Protein AF-A0A521B0D8-F1 (afdb_monomer_lite)

Organism: NCBI:txid910412

Structure (mmCIF, N/CA/C/O backbone):
data_AF-A0A521B0D8-F1
#
_entry.id   AF-A0A521B0D8-F1
#
loop_
_atom_site.group_PDB
_atom_site.id
_atom_site.type_symbol
_atom_site.label_atom_id
_atom_site.label_alt_id
_atom_site.label_comp_id
_atom_site.label_asym_id
_atom_site.label_entity_id
_atom_site.label_seq_id
_atom_site.pdbx_PDB_ins_code
_atom_site.Cartn_x
_atom_site.Cartn_y
_atom_site.Cartn_z
_atom_site.occupancy
_atom_site.B_iso_or_equiv
_atom_site.auth_seq_id
_atom_site.auth_comp_id
_atom_site.auth_asym_id
_atom_site.auth_atom_id
_atom_site.pdbx_PDB_model_num
ATOM 1 N N . MET A 1 1 ? -41.337 34.207 84.078 1.00 56.28 1 MET A N 1
ATOM 2 C CA . MET A 1 1 ? -42.080 32.927 84.086 1.00 56.28 1 MET A CA 1
ATOM 3 C C . MET A 1 1 ? -42.308 32.530 82.640 1.00 56.28 1 MET A C 1
ATOM 5 O O . MET A 1 1 ? -43.061 33.209 81.954 1.00 56.28 1 MET A O 1
ATOM 9 N N . ILE A 1 2 ? -41.590 31.525 82.136 1.00 57.69 2 ILE A N 1
ATOM 10 C CA . ILE A 1 2 ? -41.860 30.978 80.800 1.00 57.69 2 ILE A CA 1
ATOM 11 C C . ILE A 1 2 ? -43.310 30.491 80.800 1.00 57.69 2 ILE A C 1
ATOM 13 O O . ILE A 1 2 ? -43.711 29.723 81.671 1.00 57.69 2 ILE A O 1
ATOM 17 N N . SER A 1 3 ? -44.116 31.034 79.887 1.00 78.12 3 SER A N 1
ATOM 18 C CA . SER A 1 3 ? -45.542 30.726 79.811 1.00 78.12 3 SER A CA 1
ATOM 19 C C . SER A 1 3 ? -45.713 29.249 79.465 1.00 78.12 3 SER A C 1
ATOM 21 O O . SER A 1 3 ? -45.056 28.756 78.550 1.00 78.12 3 SER A O 1
ATOM 23 N N . ILE A 1 4 ? -46.601 28.545 80.168 1.00 80.62 4 ILE A N 1
ATOM 24 C CA . ILE A 1 4 ? -46.838 27.097 80.016 1.00 80.62 4 ILE A CA 1
ATOM 25 C C . ILE A 1 4 ? -47.083 26.689 78.544 1.00 80.62 4 ILE A C 1
ATOM 27 O O . ILE A 1 4 ? -46.739 25.586 78.126 1.00 80.62 4 ILE A O 1
ATOM 31 N N . ARG A 1 5 ? -47.610 27.620 77.730 1.00 80.94 5 ARG A N 1
ATOM 32 C CA . ARG A 1 5 ? -47.825 27.466 76.282 1.00 80.94 5 ARG A CA 1
ATOM 33 C C . ARG A 1 5 ? -46.524 27.271 75.499 1.00 80.94 5 ARG A C 1
ATOM 35 O O . ARG A 1 5 ? -46.479 26.425 74.617 1.00 80.94 5 ARG A O 1
ATOM 42 N N . LEU A 1 6 ? -45.471 28.022 75.827 1.00 83.44 6 LEU A N 1
ATOM 43 C CA . LEU A 1 6 ? -44.161 27.909 75.173 1.00 83.44 6 LEU A CA 1
ATOM 44 C C . LEU A 1 6 ? -43.504 26.559 75.473 1.00 83.44 6 LEU A C 1
ATOM 46 O O . LEU A 1 6 ? -42.922 25.954 74.581 1.00 83.44 6 LEU A O 1
ATOM 50 N N . PHE A 1 7 ? -43.653 26.060 76.702 1.00 84.50 7 PHE A N 1
ATOM 51 C CA . PHE A 1 7 ? -43.116 24.761 77.112 1.00 84.50 7 PHE A CA 1
ATOM 52 C C . PHE A 1 7 ? -43.816 23.591 76.399 1.00 84.50 7 PHE A C 1
ATOM 54 O O . PHE A 1 7 ? -43.152 22.675 75.919 1.00 84.50 7 PHE A O 1
ATOM 61 N N . LEU A 1 8 ? -45.146 23.663 76.247 1.00 85.81 8 LEU A N 1
ATOM 62 C CA . LEU A 1 8 ? -45.935 22.687 75.483 1.00 85.81 8 LEU A CA 1
ATOM 63 C C . LEU A 1 8 ? -45.551 22.649 73.999 1.00 85.81 8 LEU A C 1
ATOM 65 O O . LEU A 1 8 ? -45.387 21.566 73.440 1.00 85.81 8 LEU A O 1
ATOM 69 N N . ILE A 1 9 ? -45.358 23.815 73.375 1.00 88.81 9 ILE A N 1
ATOM 70 C CA . ILE A 1 9 ? -44.911 23.897 71.978 1.00 88.81 9 ILE A CA 1
ATOM 71 C C . ILE A 1 9 ? -43.525 23.257 71.832 1.00 88.81 9 ILE A C 1
ATOM 73 O O . ILE A 1 9 ? -43.328 22.432 70.942 1.00 88.81 9 ILE A O 1
ATOM 77 N N . PHE A 1 10 ? -42.591 23.560 72.738 1.00 90.25 10 PHE A N 1
ATOM 78 C CA . PHE A 1 10 ? -41.234 23.011 72.691 1.00 90.25 10 PHE A CA 1
ATOM 79 C C . PHE A 1 10 ? -41.218 21.482 72.817 1.00 90.25 10 PHE A C 1
ATOM 81 O O . PHE A 1 10 ? -40.593 20.804 72.006 1.00 90.25 10 PHE A O 1
ATOM 88 N N . ILE A 1 11 ? -41.962 20.932 73.782 1.00 88.75 11 ILE A N 1
ATOM 89 C CA . ILE A 1 11 ? -42.088 19.480 73.969 1.00 88.75 11 ILE A CA 1
ATOM 90 C C . ILE A 1 11 ? -42.728 18.815 72.751 1.00 88.75 11 ILE A C 1
ATOM 92 O O . ILE A 1 11 ? -42.246 17.773 72.311 1.00 88.75 11 ILE A O 1
ATOM 96 N N . SER A 1 12 ? -43.768 19.424 72.171 1.00 89.50 12 SER A N 1
ATOM 97 C CA . SER A 1 12 ? -44.403 18.882 70.967 1.00 89.50 12 SER A CA 1
ATOM 98 C C . SER A 1 12 ? -43.440 18.848 69.776 1.00 89.50 12 SER A C 1
ATOM 100 O O . SER A 1 12 ? -43.350 17.828 69.101 1.00 89.50 12 SER A O 1
ATOM 102 N N . SER A 1 13 ? -42.641 19.902 69.575 1.00 92.31 13 SER A N 1
ATOM 103 C CA . SER A 1 13 ? -41.626 19.950 68.517 1.00 92.31 13 SER A CA 1
ATOM 104 C C . SER A 1 13 ? -40.544 18.892 68.708 1.00 92.31 13 SER A C 1
ATOM 106 O O . SER A 1 13 ? -40.162 18.232 67.745 1.00 92.31 13 SER A O 1
ATOM 108 N N . VAL A 1 14 ? -40.064 18.700 69.942 1.00 90.31 14 VAL A N 1
ATOM 109 C CA . VAL A 1 14 ? -39.050 17.678 70.246 1.00 90.31 14 VAL A CA 1
ATOM 110 C C . VAL A 1 14 ? -39.603 16.275 69.994 1.00 90.31 14 VAL A C 1
ATOM 112 O O . VAL A 1 14 ? -38.930 15.466 69.362 1.00 90.31 14 VAL A O 1
ATOM 115 N N . LEU A 1 15 ? -40.840 15.996 70.412 1.00 90.38 15 LEU A N 1
ATOM 116 C CA . LEU A 1 15 ? -41.494 14.708 70.165 1.00 90.38 15 LEU A CA 1
ATOM 117 C C . LEU A 1 15 ? -41.727 14.441 68.675 1.00 90.38 15 LEU A C 1
ATOM 119 O O . LEU A 1 15 ? -41.508 13.322 68.221 1.00 90.38 15 LEU A O 1
ATOM 123 N N . VAL A 1 16 ? -42.125 15.454 67.903 1.00 88.06 16 VAL A N 1
ATOM 124 C CA . VAL A 1 16 ? -42.313 15.325 66.451 1.00 88.06 16 VAL A CA 1
ATOM 125 C C . VAL A 1 16 ? -40.978 15.094 65.745 1.00 88.06 16 VAL A C 1
ATOM 127 O O . VAL A 1 16 ? -40.874 14.175 64.937 1.00 88.06 16 VAL A O 1
ATOM 130 N N . ALA A 1 17 ? -39.937 15.860 66.080 1.00 90.75 17 ALA A N 1
ATOM 131 C CA . ALA A 1 17 ? -38.603 15.675 65.512 1.00 90.75 17 ALA A CA 1
ATOM 132 C C . ALA A 1 17 ? -38.029 14.286 65.844 1.00 90.75 17 ALA A C 1
ATOM 134 O O . ALA A 1 17 ? -37.469 13.620 64.975 1.00 90.75 17 ALA A O 1
ATOM 135 N N . MET A 1 18 ? -38.225 13.818 67.079 1.00 85.31 18 MET A N 1
ATOM 136 C CA . MET A 1 18 ? -37.802 12.490 67.517 1.00 85.31 18 MET A CA 1
ATOM 137 C C . MET A 1 18 ? -38.615 11.380 66.836 1.00 85.31 18 MET A C 1
ATOM 139 O O . MET A 1 18 ? -38.039 10.391 66.395 1.00 85.31 18 MET A O 1
ATOM 143 N N . GLY A 1 19 ? -39.930 11.555 66.677 1.00 81.50 19 GLY A N 1
ATOM 144 C CA . GLY A 1 19 ? -40.793 10.610 65.965 1.00 81.50 19 GLY A CA 1
ATOM 145 C C . GLY A 1 19 ? -40.423 10.474 64.488 1.00 81.50 19 GLY A C 1
ATOM 146 O O . GLY A 1 19 ? -40.286 9.360 63.989 1.00 81.50 19 GLY A O 1
ATOM 147 N N . ILE A 1 20 ? -40.170 11.593 63.804 1.00 82.50 20 ILE A N 1
ATOM 148 C CA . ILE A 1 20 ? -39.687 11.602 62.415 1.00 82.50 20 ILE A CA 1
ATOM 149 C C . ILE A 1 20 ? -38.303 10.942 62.324 1.00 82.50 20 ILE A C 1
ATOM 151 O O . ILE A 1 20 ? -38.074 10.124 61.434 1.00 82.50 20 ILE A O 1
ATOM 155 N N . GLY A 1 21 ? -37.408 11.233 63.274 1.00 79.38 21 GLY A N 1
ATOM 156 C CA . GLY A 1 21 ? -36.086 10.611 63.358 1.00 79.38 21 GLY A CA 1
ATOM 157 C C . GLY A 1 21 ? -36.138 9.094 63.556 1.00 79.38 21 GLY A C 1
ATOM 158 O O . GLY A 1 21 ? -35.345 8.380 62.954 1.00 79.38 21 GLY A O 1
ATOM 159 N N . ILE A 1 22 ? -37.095 8.581 64.334 1.00 79.00 22 ILE A N 1
ATOM 160 C CA . ILE A 1 22 ? -37.296 7.136 64.531 1.00 79.00 22 ILE A CA 1
ATOM 161 C C . ILE A 1 22 ? -37.920 6.484 63.294 1.00 79.00 22 ILE A C 1
ATOM 163 O O . ILE A 1 22 ? -37.570 5.357 62.968 1.00 79.00 22 ILE A O 1
ATOM 167 N N . ILE A 1 23 ? -38.822 7.161 62.582 1.00 74.94 23 ILE A N 1
ATOM 168 C CA . ILE A 1 23 ? -39.425 6.608 61.358 1.00 74.94 23 ILE A CA 1
ATOM 169 C C . ILE A 1 23 ? -38.383 6.520 60.234 1.00 74.94 23 ILE A C 1
ATOM 171 O O . ILE A 1 23 ? -38.306 5.499 59.554 1.00 74.94 23 ILE A O 1
ATOM 175 N N . LEU A 1 24 ? -37.556 7.557 60.073 1.00 74.19 24 LEU A N 1
ATOM 176 C CA . LEU A 1 24 ? -36.487 7.599 59.068 1.00 74.19 24 LEU A CA 1
ATOM 177 C C . LEU A 1 24 ? -35.256 6.768 59.455 1.00 74.19 24 LEU A C 1
ATOM 179 O O . LEU A 1 24 ? -34.614 6.199 58.582 1.00 74.19 24 LEU A O 1
ATOM 183 N N . GLY A 1 25 ? -34.905 6.707 60.741 1.00 69.62 25 GLY A N 1
ATOM 184 C CA . GLY A 1 25 ? -33.743 5.958 61.234 1.00 69.62 25 GLY A CA 1
ATOM 185 C C . GLY A 1 25 ? -34.050 4.524 61.672 1.00 69.62 25 GLY A C 1
ATOM 186 O O . GLY A 1 25 ? -33.134 3.726 61.848 1.00 69.62 25 GLY A O 1
ATOM 187 N N . GLY A 1 26 ? -35.323 4.194 61.881 1.00 70.81 26 GLY A N 1
ATOM 188 C CA . GLY A 1 26 ? -35.793 2.860 62.241 1.00 70.81 26 GLY A CA 1
ATOM 189 C C . GLY A 1 26 ? -36.077 1.985 61.021 1.00 70.81 26 GLY A C 1
ATOM 190 O O . GLY A 1 26 ? -35.837 2.366 59.876 1.00 70.81 26 GLY A O 1
ATOM 191 N N . ALA A 1 27 ? -36.645 0.804 61.272 1.00 66.00 27 ALA A N 1
ATOM 192 C CA . ALA A 1 27 ? -36.809 -0.262 60.279 1.00 66.00 27 ALA A CA 1
ATOM 193 C C . ALA A 1 27 ? -37.521 0.154 58.971 1.00 66.00 27 ALA A C 1
ATOM 195 O O . ALA A 1 27 ? -37.267 -0.438 57.927 1.00 66.00 27 ALA A O 1
ATOM 196 N N . GLY A 1 28 ? -38.391 1.173 59.005 1.00 67.75 28 GLY A N 1
ATOM 197 C CA . GLY A 1 28 ? -39.087 1.679 57.816 1.00 67.75 28 GLY A CA 1
ATOM 198 C C . GLY A 1 28 ? -38.202 2.493 56.864 1.00 67.75 28 GLY A C 1
ATOM 199 O O . GLY A 1 28 ? -38.342 2.366 55.651 1.00 67.75 28 GLY A O 1
ATOM 200 N N . GLY A 1 29 ? -37.278 3.303 57.389 1.00 73.81 29 GLY A N 1
ATOM 201 C CA . GLY A 1 29 ? -36.352 4.087 56.568 1.00 73.81 29 GLY A CA 1
ATOM 202 C C . GLY A 1 29 ? -35.177 3.267 56.036 1.00 73.81 29 GLY A C 1
ATOM 203 O O . GLY A 1 29 ? -34.776 3.463 54.893 1.00 73.81 29 GLY A O 1
ATOM 204 N N . GLN A 1 30 ? -34.689 2.290 56.809 1.00 72.12 30 GLN A N 1
ATOM 205 C CA . GLN A 1 30 ? -33.653 1.357 56.344 1.00 72.12 30 GLN A CA 1
ATOM 206 C C . GLN A 1 30 ? -34.138 0.505 55.166 1.00 72.12 30 GLN A C 1
ATOM 208 O O . GLN A 1 30 ? -33.465 0.455 54.145 1.00 72.12 30 GLN A O 1
ATOM 213 N N . ALA A 1 31 ? -35.349 -0.057 55.245 1.00 74.62 31 ALA A N 1
ATOM 214 C CA . ALA A 1 31 ? -35.924 -0.828 54.141 1.00 74.62 31 ALA A CA 1
ATOM 215 C C . ALA A 1 31 ? -36.097 0.004 52.854 1.00 74.62 31 ALA A C 1
ATOM 217 O O . ALA A 1 31 ? -35.921 -0.510 51.753 1.00 74.62 31 ALA A O 1
ATOM 218 N N . TRP A 1 32 ? -36.422 1.296 52.982 1.00 74.50 32 TRP A N 1
ATOM 219 C CA . TRP A 1 32 ? -36.530 2.200 51.835 1.00 74.50 32 TRP A CA 1
ATOM 220 C C . TRP A 1 32 ? -35.168 2.492 51.185 1.00 74.50 32 TRP A C 1
ATOM 222 O O . TRP A 1 32 ? -35.077 2.514 49.957 1.00 74.50 32 TRP A O 1
ATOM 232 N N . ILE A 1 33 ? -34.114 2.673 51.990 1.00 79.12 33 ILE A N 1
ATOM 233 C CA . ILE A 1 33 ? -32.740 2.874 51.504 1.00 79.12 33 ILE A CA 1
ATOM 234 C C . ILE A 1 33 ? -32.220 1.604 50.822 1.00 79.12 33 ILE A C 1
ATOM 236 O O . ILE A 1 33 ? -31.765 1.684 49.683 1.00 79.12 33 ILE A O 1
ATOM 240 N N . ASP A 1 34 ? -32.369 0.440 51.458 1.00 80.56 34 ASP A N 1
ATOM 241 C CA . ASP A 1 34 ? -31.926 -0.846 50.903 1.00 80.56 34 ASP A CA 1
ATOM 242 C C . ASP A 1 34 ? -32.590 -1.127 49.547 1.00 80.56 34 ASP A C 1
ATOM 244 O O . ASP A 1 34 ? -31.948 -1.578 48.596 1.00 80.56 34 ASP A O 1
ATOM 248 N N . GLN A 1 35 ? -33.878 -0.799 49.417 1.00 81.44 35 GLN A N 1
ATOM 249 C CA . GLN A 1 35 ? -34.606 -0.976 48.165 1.00 81.44 35 GLN A CA 1
ATOM 250 C C . GLN A 1 35 ? -34.187 0.031 47.082 1.00 81.44 35 GLN A C 1
ATOM 252 O O . GLN A 1 35 ? -34.232 -0.290 45.891 1.00 81.44 35 GLN A O 1
ATOM 257 N N . GLN A 1 36 ? -33.761 1.240 47.457 1.00 80.81 36 GLN A N 1
ATOM 258 C CA . GLN A 1 36 ? -33.162 2.187 46.516 1.00 80.81 36 GLN A CA 1
ATOM 259 C C . GLN A 1 36 ? -31.788 1.718 46.037 1.00 80.81 36 GLN A C 1
ATOM 261 O O . GLN A 1 36 ? -31.521 1.795 44.839 1.00 80.81 36 GLN A O 1
ATOM 266 N N . GLU A 1 37 ? -30.942 1.216 46.938 1.00 81.06 37 GLU A N 1
ATOM 267 C CA . GLU A 1 37 ? -29.624 0.685 46.585 1.00 81.06 37 GLU A CA 1
ATOM 268 C C . GLU A 1 37 ? -29.744 -0.518 45.649 1.00 81.06 37 GLU A C 1
ATOM 270 O O . GLU A 1 37 ? -29.081 -0.543 44.614 1.00 81.06 37 GLU A O 1
ATOM 275 N N . GLN A 1 38 ? -30.647 -1.459 45.941 1.00 84.94 38 GLN A N 1
ATOM 276 C CA . GLN A 1 38 ? -30.904 -2.611 45.070 1.00 84.94 38 GLN A CA 1
ATOM 277 C C . GLN A 1 38 ? -31.345 -2.189 43.666 1.00 84.94 38 GLN A C 1
ATOM 279 O O . GLN A 1 38 ? -30.759 -2.639 42.684 1.00 84.94 38 GLN A O 1
ATOM 284 N N . ASN A 1 39 ? -32.303 -1.263 43.554 1.00 86.94 39 ASN A N 1
ATOM 285 C CA . ASN A 1 39 ? -32.724 -0.744 42.249 1.00 86.94 39 ASN A CA 1
ATOM 286 C C . ASN A 1 39 ? -31.577 -0.048 41.503 1.00 86.94 39 ASN A C 1
ATOM 288 O O . ASN A 1 39 ? -31.481 -0.148 40.280 1.00 86.94 39 ASN A O 1
ATOM 292 N N . LEU A 1 40 ? -30.708 0.677 42.216 1.00 88.00 40 LEU A N 1
ATOM 293 C CA . LEU A 1 40 ? -29.567 1.357 41.606 1.00 88.00 40 LEU A CA 1
ATOM 294 C C . LEU A 1 40 ? -28.548 0.351 41.060 1.00 88.00 40 LEU A C 1
ATOM 296 O O . LEU A 1 40 ? -28.035 0.537 39.956 1.00 88.00 40 LEU A O 1
ATOM 300 N N . VAL A 1 41 ? -28.275 -0.709 41.824 1.00 89.94 41 VAL A N 1
ATOM 301 C CA . VAL A 1 41 ? -27.373 -1.798 41.435 1.00 89.94 41 VAL A CA 1
ATOM 302 C C . VAL A 1 41 ? -27.925 -2.534 40.218 1.00 89.94 41 VAL A C 1
ATOM 304 O O . VAL A 1 41 ? -27.210 -2.644 39.226 1.00 89.94 41 VAL A O 1
ATOM 307 N N . GLU A 1 42 ? -29.201 -2.925 40.223 1.00 90.44 42 GLU A N 1
ATOM 308 C CA . GLU A 1 42 ? -29.842 -3.578 39.071 1.00 90.44 42 GLU A CA 1
ATOM 309 C C . GLU A 1 42 ? -29.774 -2.706 37.808 1.00 90.44 42 GLU A C 1
ATOM 311 O O . GLU A 1 42 ? -29.468 -3.186 36.714 1.00 90.44 42 GLU A O 1
ATOM 316 N N . HIS A 1 43 ? -29.998 -1.395 37.941 1.00 89.94 43 HIS A N 1
ATOM 317 C CA . HIS A 1 43 ? -29.929 -0.479 36.803 1.00 89.94 43 HIS A CA 1
ATOM 318 C C . HIS A 1 43 ? -28.501 -0.322 36.259 1.00 89.94 43 HIS A C 1
ATOM 320 O O . HIS A 1 43 ? -28.299 -0.180 35.049 1.00 89.94 43 HIS A O 1
ATOM 326 N N . LEU A 1 44 ? -27.498 -0.344 37.140 1.00 89.38 44 LEU A N 1
ATOM 327 C CA . LEU A 1 44 ? -26.089 -0.313 36.752 1.00 89.38 44 LEU A CA 1
ATOM 328 C C . LEU A 1 44 ? -25.660 -1.616 36.078 1.00 89.38 44 LEU A C 1
ATOM 330 O O . LEU A 1 44 ? -24.972 -1.554 35.058 1.00 89.38 44 LEU A O 1
ATOM 334 N N . GLU A 1 45 ? -26.089 -2.766 36.596 1.00 91.06 45 GLU A N 1
ATOM 335 C CA . GLU A 1 45 ? -25.827 -4.079 36.003 1.00 91.06 45 GLU A CA 1
ATOM 336 C C . GLU A 1 45 ? -26.419 -4.173 34.596 1.00 91.06 45 GLU A C 1
ATOM 338 O O . GLU A 1 45 ? -25.686 -4.453 33.645 1.00 91.06 45 GLU A O 1
ATOM 343 N N . ALA A 1 46 ? -27.694 -3.808 34.428 1.00 91.50 46 ALA A N 1
ATOM 344 C CA . ALA A 1 46 ? -28.349 -3.785 33.121 1.00 91.50 46 ALA A CA 1
ATOM 345 C C . ALA A 1 46 ? -27.620 -2.864 32.127 1.00 91.50 46 ALA A C 1
ATOM 347 O O . ALA A 1 46 ? -27.439 -3.197 30.952 1.00 91.50 46 ALA A O 1
ATOM 348 N N . ARG A 1 47 ? -27.138 -1.704 32.592 1.00 90.56 47 ARG A N 1
ATOM 349 C CA . ARG A 1 47 ? -26.394 -0.770 31.742 1.00 90.56 47 ARG A CA 1
ATOM 350 C C . ARG A 1 47 ? -25.005 -1.293 31.376 1.00 90.56 47 ARG A C 1
ATOM 352 O O . ARG A 1 47 ? -24.565 -1.085 30.246 1.00 90.56 47 ARG A O 1
ATOM 359 N N . MET A 1 48 ? -24.311 -1.969 32.293 1.00 91.62 48 MET A N 1
ATOM 360 C CA . MET A 1 48 ? -23.034 -2.624 31.994 1.00 91.62 48 MET A CA 1
ATOM 361 C C . MET A 1 48 ? -23.206 -3.764 30.993 1.00 91.62 48 MET A C 1
ATOM 363 O O . MET A 1 48 ? -22.394 -3.891 30.072 1.00 91.62 48 MET A O 1
ATOM 367 N N . GLU A 1 49 ? -24.261 -4.563 31.138 1.00 92.81 49 GLU A N 1
ATOM 368 C CA . GLU A 1 49 ? -24.584 -5.629 30.194 1.00 92.81 49 GLU A CA 1
ATOM 369 C C . GLU A 1 49 ? -24.851 -5.049 28.801 1.00 92.81 49 GLU A C 1
ATOM 371 O O . GLU A 1 49 ? -24.231 -5.474 27.823 1.00 92.81 49 GLU A O 1
ATOM 376 N N . GLN A 1 50 ? -25.662 -3.990 28.714 1.00 93.25 50 GLN A N 1
ATOM 377 C CA . GLN A 1 50 ? -25.941 -3.307 27.453 1.00 93.25 50 GLN A CA 1
ATOM 378 C C . GLN A 1 50 ? -24.668 -2.752 26.795 1.00 93.25 50 GLN A C 1
ATOM 380 O O . GLN A 1 50 ? -24.435 -2.993 25.611 1.00 93.25 50 GLN A O 1
ATOM 385 N N . ILE A 1 51 ? -23.802 -2.068 27.551 1.00 91.88 51 ILE A N 1
ATOM 386 C CA . ILE A 1 51 ? -22.520 -1.557 27.034 1.00 91.88 51 ILE A CA 1
ATOM 387 C C . ILE A 1 51 ? -21.639 -2.706 26.523 1.00 91.88 51 ILE A C 1
ATOM 389 O O . ILE A 1 51 ? -20.949 -2.571 25.509 1.00 91.88 51 ILE A O 1
ATOM 393 N N . THR A 1 52 ? -21.647 -3.845 27.214 1.00 92.56 52 THR A N 1
ATOM 394 C CA . THR A 1 52 ? -20.860 -5.019 26.822 1.00 92.56 52 THR A CA 1
ATOM 395 C C . THR A 1 52 ? -21.367 -5.607 25.506 1.00 92.56 52 THR A C 1
ATOM 397 O O . THR A 1 52 ? -20.563 -5.898 24.617 1.00 92.56 52 THR A O 1
ATOM 400 N N . LEU A 1 53 ? -22.688 -5.702 25.341 1.00 94.19 53 LEU A N 1
ATOM 401 C CA . LEU A 1 53 ? -23.323 -6.135 24.096 1.00 94.19 53 LEU A CA 1
ATOM 402 C C . LEU A 1 53 ? -23.035 -5.169 22.940 1.00 94.19 53 LEU A C 1
ATOM 404 O O . LEU A 1 53 ? -22.624 -5.609 21.867 1.00 94.19 53 LEU A O 1
ATOM 408 N N . GLU A 1 54 ? -23.177 -3.859 23.155 1.00 92.12 54 GLU A N 1
ATOM 409 C CA . GLU A 1 54 ? -22.877 -2.834 22.146 1.00 92.12 54 GLU A CA 1
ATOM 410 C C . GLU A 1 54 ? -21.408 -2.885 21.710 1.00 92.12 54 GLU A C 1
ATOM 412 O O . GLU A 1 54 ? -21.096 -2.831 20.518 1.00 92.12 54 GLU A O 1
ATOM 417 N N . LYS A 1 55 ? -20.485 -3.054 22.662 1.00 92.69 55 LYS A N 1
ATOM 418 C CA . LYS A 1 55 ? -19.055 -3.204 22.374 1.00 92.69 55 LYS A CA 1
ATOM 419 C C . LYS A 1 55 ? -18.780 -4.432 21.510 1.00 92.69 55 LYS A C 1
ATOM 421 O O . LYS A 1 55 ? -17.962 -4.354 20.591 1.00 92.69 55 LYS A O 1
ATOM 426 N N . GLU A 1 56 ? -19.431 -5.553 21.795 1.00 93.56 56 GLU A N 1
ATOM 427 C CA . GLU A 1 56 ? -19.242 -6.779 21.022 1.00 93.56 56 GLU A CA 1
ATOM 428 C C . GLU A 1 56 ? -19.829 -6.649 19.610 1.00 93.56 56 GLU A C 1
ATOM 430 O O . GLU A 1 56 ? -19.168 -6.994 18.630 1.00 93.56 56 GLU A O 1
ATOM 435 N N . GLN A 1 57 ? -21.004 -6.029 19.474 1.00 93.44 57 GLN A N 1
ATOM 436 C CA . GLN A 1 57 ? -21.594 -5.704 18.172 1.00 93.44 57 GLN A CA 1
ATOM 437 C C . GLN A 1 57 ? -20.695 -4.775 17.346 1.00 93.44 57 GLN A C 1
ATOM 439 O O . GLN A 1 57 ? -20.482 -5.014 16.156 1.00 93.44 57 GLN A O 1
ATOM 444 N N . LEU A 1 58 ? -20.120 -3.741 17.968 1.00 91.69 58 LEU A N 1
ATOM 445 C CA . LEU A 1 58 ? -19.190 -2.822 17.309 1.00 91.69 58 LEU A CA 1
ATOM 446 C C . LEU A 1 58 ? -17.920 -3.536 16.841 1.00 91.69 58 LEU A C 1
ATOM 448 O O . LEU A 1 58 ? -17.480 -3.317 15.712 1.00 91.69 58 LEU A O 1
ATOM 452 N N . LYS A 1 59 ? -17.351 -4.424 17.663 1.00 92.62 59 LYS A N 1
ATOM 453 C CA . LYS A 1 59 ? -16.196 -5.243 17.266 1.00 92.62 59 LYS A CA 1
ATOM 454 C C . LYS A 1 59 ? -16.515 -6.140 16.077 1.00 92.62 59 LYS A C 1
ATOM 456 O O . LYS A 1 59 ? -15.734 -6.189 15.130 1.00 92.62 59 LYS A O 1
ATOM 461 N N . GLN A 1 60 ? -17.662 -6.814 16.094 1.00 93.44 60 GLN A N 1
ATOM 462 C CA . GLN A 1 60 ? -18.092 -7.661 14.981 1.00 93.44 60 GLN A CA 1
ATOM 463 C C . GLN A 1 60 ? -18.323 -6.844 13.704 1.00 93.44 60 GLN A C 1
ATOM 465 O O . GLN A 1 60 ? -17.911 -7.257 12.618 1.00 93.44 60 GLN A O 1
ATOM 470 N N . ALA A 1 61 ? -18.931 -5.660 13.822 1.00 91.56 61 ALA A N 1
ATOM 471 C CA . ALA A 1 61 ? -19.132 -4.753 12.699 1.00 91.56 61 ALA A CA 1
ATOM 472 C C . ALA A 1 61 ? -17.799 -4.261 12.115 1.00 91.56 61 ALA A C 1
ATOM 474 O O . ALA A 1 61 ? -17.635 -4.269 10.893 1.00 91.56 61 ALA A O 1
ATOM 475 N N . LEU A 1 62 ? -16.840 -3.882 12.968 1.00 92.81 62 LEU A N 1
ATOM 476 C CA . LEU A 1 62 ? -15.489 -3.503 12.550 1.00 92.81 62 LEU A CA 1
ATOM 477 C C . LEU A 1 62 ? -14.794 -4.650 11.827 1.00 92.81 62 LEU A C 1
ATOM 479 O O . LEU A 1 62 ? -14.339 -4.462 10.702 1.00 92.81 62 LEU A O 1
ATOM 483 N N . HIS A 1 63 ? -14.802 -5.846 12.412 1.00 93.19 63 HIS A N 1
ATOM 484 C CA . HIS A 1 63 ? -14.173 -7.010 11.803 1.00 93.19 63 HIS A CA 1
ATOM 485 C C . HIS A 1 63 ? -14.772 -7.316 10.424 1.00 93.19 63 HIS A C 1
ATOM 487 O O . HIS A 1 63 ? -14.049 -7.463 9.442 1.00 93.19 63 HIS A O 1
ATOM 493 N N . LYS A 1 64 ? -16.106 -7.285 10.301 1.00 92.50 64 LYS A N 1
ATOM 494 C CA . LYS A 1 64 ? -16.794 -7.466 9.015 1.00 92.50 64 LYS A CA 1
ATOM 495 C C . LYS A 1 64 ? -16.383 -6.410 7.986 1.00 92.50 64 LYS A C 1
ATOM 497 O O . LYS A 1 64 ? -16.186 -6.737 6.816 1.00 92.50 64 LYS A O 1
ATOM 502 N N . LYS A 1 65 ? -16.260 -5.143 8.392 1.00 90.31 65 LYS A N 1
ATOM 503 C CA . LYS A 1 65 ? -15.822 -4.053 7.505 1.00 90.31 65 LYS A CA 1
ATOM 504 C C . LYS A 1 65 ? -14.368 -4.230 7.069 1.00 90.31 65 LYS A C 1
ATOM 506 O O . LYS A 1 65 ? -14.079 -4.035 5.892 1.00 90.31 65 LYS A O 1
ATOM 511 N N . GLU A 1 66 ? -13.482 -4.642 7.969 1.00 90.50 66 GLU A N 1
ATOM 512 C CA . GLU A 1 66 ? -12.084 -4.944 7.651 1.00 90.50 66 GLU A CA 1
ATOM 513 C C . GLU A 1 66 ? -11.964 -6.096 6.653 1.00 90.50 66 GLU A C 1
ATOM 515 O O . GLU A 1 66 ? -11.259 -5.957 5.654 1.00 90.50 66 GLU A O 1
ATOM 520 N N . THR A 1 67 ? -12.707 -7.189 6.851 1.00 91.19 67 THR A N 1
ATOM 521 C CA . THR A 1 67 ? -12.741 -8.311 5.901 1.00 91.19 67 THR A CA 1
ATOM 522 C C . THR A 1 67 ? -13.227 -7.861 4.524 1.00 91.19 67 THR A C 1
ATOM 524 O O . THR A 1 67 ? -12.616 -8.194 3.511 1.00 91.19 67 THR A O 1
ATOM 527 N N . VAL A 1 68 ? -14.296 -7.056 4.460 1.00 90.12 68 VAL A N 1
ATOM 528 C CA . VAL A 1 68 ? -14.793 -6.509 3.187 1.00 90.12 68 VAL A CA 1
ATOM 529 C C . VAL A 1 68 ? -13.734 -5.633 2.517 1.00 90.12 68 VAL A C 1
ATOM 531 O O . VAL A 1 68 ? -13.505 -5.773 1.319 1.00 90.12 68 VAL A O 1
ATOM 534 N N . LEU A 1 69 ? -13.047 -4.768 3.268 1.00 86.69 69 LEU A N 1
ATOM 535 C CA . LEU A 1 69 ? -11.968 -3.940 2.726 1.00 86.69 69 LEU A CA 1
ATOM 536 C C . LEU A 1 69 ? -10.796 -4.777 2.209 1.00 86.69 69 LEU A C 1
ATOM 538 O O . LEU A 1 69 ? -10.255 -4.461 1.152 1.00 86.69 69 LEU A O 1
ATOM 542 N N . GLN A 1 70 ? -10.399 -5.834 2.918 1.00 83.44 70 GLN A N 1
ATOM 543 C CA . GLN A 1 70 ? -9.350 -6.743 2.455 1.00 83.44 70 GLN A CA 1
ATOM 544 C C . GLN A 1 70 ? -9.759 -7.464 1.168 1.00 83.44 70 G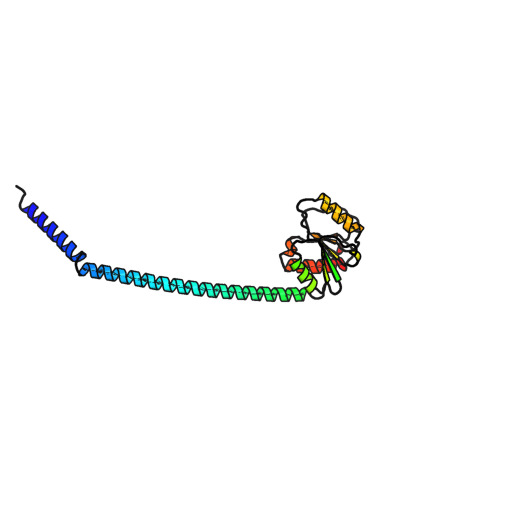LN A C 1
ATOM 546 O O . GLN A 1 70 ? -8.979 -7.490 0.218 1.00 83.44 70 GLN A O 1
ATOM 551 N N . ASN A 1 71 ? -10.997 -7.957 1.094 1.00 85.75 71 ASN A N 1
ATOM 552 C CA . ASN A 1 71 ? -11.525 -8.599 -0.108 1.00 85.75 71 ASN A CA 1
ATOM 553 C C . ASN A 1 71 ? -11.562 -7.633 -1.298 1.00 85.75 71 ASN A C 1
ATOM 555 O O . ASN A 1 71 ? -11.108 -7.985 -2.384 1.00 85.75 71 ASN A O 1
ATOM 559 N N . LEU A 1 72 ? -12.035 -6.400 -1.094 1.00 83.56 72 LEU A N 1
ATOM 560 C CA . LEU A 1 72 ? -12.049 -5.371 -2.138 1.00 83.56 72 LEU A CA 1
ATOM 561 C C . LEU A 1 72 ? -10.636 -5.001 -2.596 1.00 83.56 72 LEU A C 1
ATOM 563 O O . LEU A 1 72 ? -10.409 -4.851 -3.792 1.00 83.56 72 LEU A O 1
ATOM 567 N N . LYS A 1 73 ? -9.669 -4.890 -1.675 1.00 80.06 73 LYS A N 1
ATOM 568 C CA . LYS A 1 73 ? -8.260 -4.660 -2.030 1.00 80.06 73 LYS A CA 1
ATOM 569 C C . LYS A 1 73 ? -7.693 -5.811 -2.860 1.00 80.06 73 LYS A C 1
ATOM 571 O O . LYS A 1 73 ? -7.029 -5.546 -3.855 1.00 80.06 73 LYS A O 1
ATOM 576 N N . GLY A 1 74 ? -7.981 -7.058 -2.484 1.00 79.31 74 GLY A N 1
ATOM 577 C CA . GLY A 1 74 ? -7.553 -8.241 -3.231 1.00 79.31 74 GLY A CA 1
ATOM 578 C C . GLY A 1 74 ? -8.151 -8.297 -4.638 1.00 79.31 74 GLY A C 1
ATOM 579 O O . GLY A 1 74 ? -7.422 -8.491 -5.606 1.00 79.31 74 GLY A O 1
ATOM 580 N N . GLN A 1 75 ? -9.457 -8.043 -4.768 1.00 81.19 75 GLN A N 1
ATOM 581 C CA . GLN A 1 75 ? -10.128 -7.964 -6.071 1.00 81.19 75 GLN A CA 1
ATOM 582 C C . GLN A 1 75 ? -9.542 -6.848 -6.939 1.00 81.19 75 GLN A C 1
ATOM 584 O O . GLN A 1 75 ? -9.230 -7.074 -8.103 1.00 81.19 75 GLN A O 1
ATOM 589 N N . ASN A 1 76 ? -9.330 -5.663 -6.366 1.00 82.38 76 ASN A N 1
ATOM 590 C CA . ASN A 1 76 ? -8.750 -4.529 -7.081 1.00 82.38 76 ASN A CA 1
ATOM 591 C C . ASN A 1 76 ? -7.324 -4.841 -7.565 1.00 82.38 76 ASN A C 1
ATOM 593 O O . ASN A 1 76 ? -6.992 -4.590 -8.717 1.00 82.38 76 ASN A O 1
ATOM 597 N N . GLN A 1 77 ? -6.505 -5.483 -6.728 1.00 80.50 77 GLN A N 1
ATOM 598 C CA . GLN A 1 77 ? -5.164 -5.917 -7.117 1.00 80.50 77 GLN A CA 1
ATOM 599 C C . GLN A 1 77 ? -5.192 -6.940 -8.262 1.00 80.50 77 GLN A C 1
ATOM 601 O O . GLN A 1 77 ? -4.382 -6.831 -9.178 1.00 80.50 77 GLN A O 1
ATOM 606 N N . SER A 1 78 ? -6.127 -7.895 -8.235 1.00 82.31 78 SER A N 1
ATOM 607 C CA . SER A 1 78 ? -6.292 -8.878 -9.313 1.00 82.31 78 SER A CA 1
ATOM 608 C C . SER A 1 78 ? -6.687 -8.215 -10.632 1.00 82.31 78 SER A C 1
ATOM 610 O O . SER A 1 78 ? -6.110 -8.533 -11.665 1.00 82.31 78 SER A O 1
ATOM 612 N N . LEU A 1 79 ? -7.633 -7.273 -10.594 1.00 83.94 79 LEU A N 1
ATOM 613 C CA . LEU A 1 79 ? -8.061 -6.528 -11.780 1.00 83.94 79 LEU A CA 1
ATOM 614 C C . LEU A 1 79 ? -6.921 -5.679 -12.346 1.00 83.94 79 LEU A C 1
ATOM 616 O O . LEU A 1 79 ? -6.696 -5.669 -13.548 1.00 83.94 79 LEU A O 1
ATOM 620 N N . ILE A 1 80 ? -6.163 -5.000 -11.482 1.00 84.38 80 ILE A N 1
ATOM 621 C CA . ILE A 1 80 ? -4.987 -4.229 -11.899 1.00 84.38 80 ILE A CA 1
ATOM 622 C C . ILE A 1 80 ? -3.954 -5.131 -12.564 1.00 84.38 80 ILE A C 1
ATOM 624 O O . ILE A 1 80 ? -3.414 -4.759 -13.600 1.00 84.38 80 ILE A O 1
ATOM 628 N N . GLN A 1 81 ? -3.680 -6.299 -11.978 1.00 85.25 81 GLN A N 1
ATOM 629 C CA . GLN A 1 81 ? -2.754 -7.263 -12.555 1.00 85.25 81 GLN A CA 1
ATOM 630 C C . GLN A 1 81 ? -3.200 -7.681 -13.958 1.00 85.25 81 GLN A C 1
ATOM 632 O O . GLN A 1 81 ? -2.365 -7.694 -14.851 1.00 85.25 81 GLN A O 1
ATOM 637 N N . GLU A 1 82 ? -4.486 -7.974 -14.154 1.00 83.94 82 GLU A N 1
ATOM 638 C CA . GLU A 1 82 ? -5.054 -8.344 -15.455 1.00 83.94 82 GLU A CA 1
ATOM 639 C C . GLU A 1 82 ? -4.952 -7.204 -16.481 1.00 83.94 82 GLU A C 1
ATOM 641 O O . GLU A 1 82 ? -4.587 -7.448 -17.626 1.00 83.94 82 GLU A O 1
ATOM 646 N N . VAL A 1 83 ? -5.188 -5.954 -16.065 1.00 85.25 83 VAL A N 1
ATOM 647 C CA . VAL A 1 83 ? -5.095 -4.773 -16.943 1.00 85.25 83 VAL A CA 1
ATOM 648 C C . VAL A 1 83 ? -3.671 -4.531 -17.441 1.00 85.25 83 VAL A C 1
ATOM 650 O O . VAL A 1 83 ? -3.486 -4.188 -18.603 1.00 85.25 83 VAL A O 1
ATOM 653 N N . VAL A 1 84 ? -2.660 -4.692 -16.582 1.00 86.19 84 VAL A N 1
ATOM 654 C CA . VAL A 1 84 ? -1.259 -4.453 -16.977 1.00 86.19 84 VAL A CA 1
ATOM 655 C C . VAL A 1 84 ? -0.593 -5.680 -17.588 1.00 86.19 84 VAL A C 1
ATOM 657 O O . VAL A 1 84 ? 0.538 -5.584 -18.062 1.00 86.19 84 VAL A O 1
ATOM 660 N N . GLN A 1 85 ? -1.236 -6.848 -17.533 1.00 88.94 85 GLN A N 1
ATOM 661 C CA . GLN A 1 85 ? -0.608 -8.109 -17.894 1.00 88.94 85 GLN A CA 1
ATOM 662 C C . GLN A 1 85 ? -0.153 -8.106 -19.353 1.00 88.94 85 GLN A C 1
ATOM 664 O O . GLN A 1 85 ? -0.929 -7.893 -20.277 1.00 88.94 85 GLN A O 1
ATOM 669 N N . GLY A 1 86 ? 1.120 -8.429 -19.563 1.00 84.31 86 GLY A N 1
ATOM 670 C CA . GLY A 1 86 ? 1.686 -8.590 -20.897 1.00 84.31 86 GLY A CA 1
ATOM 671 C C . GLY A 1 86 ? 2.187 -7.297 -21.544 1.00 84.31 86 GLY A C 1
ATOM 672 O O . GLY A 1 86 ? 2.933 -7.382 -22.521 1.00 84.31 86 GLY A O 1
ATOM 673 N N . GLU A 1 87 ? 1.872 -6.134 -20.972 1.00 86.25 87 GLU A N 1
ATOM 674 C CA . GLU A 1 87 ? 2.209 -4.814 -21.517 1.00 86.25 87 GLU A CA 1
ATOM 675 C C . GLU A 1 87 ? 3.719 -4.597 -21.707 1.00 86.25 87 GLU A C 1
ATOM 677 O O . GLU A 1 87 ? 4.139 -3.923 -22.646 1.00 86.25 87 GLU A O 1
ATOM 682 N N . LEU A 1 88 ? 4.550 -5.202 -20.853 1.00 87.31 88 LEU A N 1
ATOM 683 C CA . LEU A 1 88 ? 6.011 -5.071 -20.859 1.00 87.31 88 LEU A CA 1
ATOM 684 C C . LEU A 1 88 ? 6.729 -6.401 -21.138 1.00 87.31 88 LEU A C 1
ATOM 686 O O . LEU A 1 88 ? 7.905 -6.549 -20.801 1.00 87.31 88 LEU A O 1
ATOM 690 N N . THR A 1 89 ? 6.053 -7.378 -21.749 1.00 89.44 89 THR A N 1
ATOM 691 C CA . THR A 1 89 ? 6.625 -8.714 -21.995 1.00 89.44 89 THR A CA 1
ATOM 692 C C . THR A 1 89 ? 7.949 -8.637 -22.754 1.00 89.44 89 THR A C 1
ATOM 694 O O . THR A 1 89 ? 8.019 -8.096 -23.856 1.00 89.44 89 THR A O 1
ATOM 697 N N . GLY A 1 90 ? 9.007 -9.204 -22.167 1.00 84.75 90 GLY A N 1
ATOM 698 C CA . GLY A 1 90 ? 10.342 -9.248 -22.775 1.00 84.75 90 GLY A CA 1
ATOM 699 C C . GLY A 1 90 ? 11.132 -7.937 -22.699 1.00 84.75 90 GLY A C 1
ATOM 700 O O . GLY A 1 90 ? 12.248 -7.890 -23.209 1.00 84.75 90 GLY A O 1
ATOM 701 N N . ARG A 1 91 ? 10.595 -6.897 -22.047 1.00 88.31 91 ARG A N 1
ATOM 702 C CA . ARG A 1 91 ? 11.277 -5.612 -21.845 1.00 88.31 91 ARG A CA 1
ATOM 703 C C . ARG A 1 91 ? 12.075 -5.598 -20.545 1.00 88.31 91 ARG A C 1
ATOM 705 O O . ARG A 1 91 ? 11.625 -6.128 -19.526 1.00 88.31 91 ARG A O 1
ATOM 712 N N . GLN A 1 92 ? 13.242 -4.961 -20.560 1.00 90.75 92 GLN A N 1
ATOM 713 C CA . GLN A 1 92 ? 14.089 -4.752 -19.388 1.00 90.75 92 GLN A CA 1
ATOM 714 C C . GLN A 1 92 ? 14.038 -3.290 -18.941 1.00 90.75 92 GLN A C 1
ATOM 716 O O . GLN A 1 92 ? 14.468 -2.392 -19.658 1.00 90.75 92 GLN A O 1
ATOM 721 N N . VAL A 1 93 ? 13.549 -3.046 -17.726 1.00 89.69 93 VAL A N 1
ATOM 722 C CA . VAL A 1 93 ? 13.425 -1.707 -17.139 1.00 89.69 93 VAL A CA 1
ATOM 723 C C . VAL A 1 93 ? 14.415 -1.549 -15.986 1.00 89.69 93 VAL A C 1
ATOM 725 O O . VAL A 1 93 ? 14.447 -2.353 -15.050 1.00 89.69 93 VAL A O 1
ATOM 728 N N . LEU A 1 94 ? 15.221 -0.491 -16.025 1.00 89.12 94 LEU A N 1
ATOM 729 C CA . LEU A 1 94 ? 16.127 -0.128 -14.938 1.00 89.12 94 LEU A CA 1
ATOM 730 C C . LEU A 1 94 ? 15.447 0.878 -14.006 1.00 89.12 94 LEU A C 1
ATOM 732 O O . LEU A 1 94 ? 15.058 1.962 -14.432 1.00 89.12 94 LEU A O 1
ATOM 736 N N . LEU A 1 95 ? 15.355 0.547 -12.720 1.00 88.69 95 LEU A N 1
ATOM 737 C CA . LEU A 1 95 ? 14.951 1.477 -11.668 1.00 88.69 95 LEU A CA 1
ATOM 738 C C . LEU A 1 95 ? 16.194 2.043 -10.985 1.00 88.69 95 LEU A C 1
ATOM 740 O O . LEU A 1 95 ? 16.973 1.294 -10.388 1.00 88.69 95 LEU A O 1
ATOM 744 N N . LEU A 1 96 ? 16.365 3.362 -11.031 1.00 84.25 96 LEU A N 1
ATOM 745 C CA . LEU A 1 96 ? 17.456 4.046 -10.341 1.00 84.25 96 LEU A CA 1
ATOM 746 C C . LEU A 1 96 ? 16.935 4.807 -9.121 1.00 84.25 96 LEU A C 1
ATOM 748 O O . LEU A 1 96 ? 16.214 5.795 -9.255 1.00 84.25 96 LEU A O 1
ATOM 752 N N . GLY A 1 97 ? 17.320 4.349 -7.928 1.00 76.94 97 GLY A N 1
ATOM 753 C CA . GLY A 1 97 ? 16.995 4.987 -6.650 1.00 76.94 97 GLY A CA 1
ATOM 754 C C . GLY A 1 97 ? 16.484 4.032 -5.568 1.00 76.94 97 GLY A C 1
ATOM 755 O O . GLY A 1 97 ? 16.220 2.852 -5.806 1.00 76.94 97 GLY A O 1
ATOM 756 N N . LYS A 1 98 ? 16.377 4.557 -4.339 1.00 69.38 98 LYS A N 1
ATOM 757 C CA . LYS A 1 98 ? 15.950 3.800 -3.144 1.00 69.38 98 LYS A CA 1
ATOM 758 C C . LYS A 1 98 ? 14.465 3.922 -2.815 1.00 69.38 98 LYS A C 1
ATOM 760 O O . LYS A 1 98 ? 13.921 3.029 -2.176 1.00 69.38 98 LYS A O 1
ATOM 765 N N . ALA A 1 99 ? 13.827 5.030 -3.180 1.00 63.78 99 ALA A N 1
ATOM 766 C CA . ALA A 1 99 ? 12.480 5.329 -2.712 1.00 63.78 99 ALA A CA 1
ATOM 767 C C . ALA A 1 99 ? 11.424 4.528 -3.489 1.00 63.78 99 ALA A C 1
ATOM 769 O O . ALA A 1 99 ? 11.450 4.505 -4.713 1.00 63.78 99 ALA A O 1
ATOM 770 N N . GLU A 1 100 ? 10.502 3.892 -2.759 1.00 65.50 100 GLU A N 1
ATOM 771 C CA . GLU A 1 100 ? 9.220 3.355 -3.263 1.00 65.50 100 GLU A CA 1
ATOM 772 C C . GLU A 1 100 ? 9.324 2.330 -4.421 1.00 65.50 100 GLU A C 1
ATOM 774 O O . GLU A 1 100 ? 8.341 2.025 -5.097 1.00 65.50 100 GLU A O 1
ATOM 779 N N . ALA A 1 101 ? 10.501 1.718 -4.597 1.00 70.06 101 ALA A N 1
ATOM 780 C CA . ALA A 1 101 ? 10.799 0.822 -5.712 1.00 70.06 101 ALA A CA 1
ATOM 781 C C . ALA A 1 101 ? 10.033 -0.509 -5.675 1.00 70.06 101 ALA A C 1
ATOM 783 O O . ALA A 1 101 ? 9.736 -1.058 -6.730 1.00 70.06 101 ALA A O 1
ATOM 784 N N . ASP A 1 102 ? 9.689 -1.039 -4.496 1.00 82.12 102 ASP A N 1
ATOM 785 C CA . ASP A 1 102 ? 9.129 -2.395 -4.369 1.00 82.12 102 ASP A CA 1
ATOM 786 C C . ASP A 1 102 ? 7.729 -2.544 -4.978 1.00 82.12 102 ASP A C 1
ATOM 788 O O . ASP A 1 102 ? 7.390 -3.586 -5.546 1.00 82.12 102 ASP A O 1
ATOM 792 N N . SER A 1 103 ? 6.892 -1.511 -4.870 1.00 80.06 103 SER A N 1
ATOM 793 C CA . SER A 1 103 ? 5.551 -1.522 -5.466 1.00 80.06 103 SER A CA 1
ATOM 794 C C . SER A 1 103 ? 5.624 -1.426 -6.988 1.00 80.06 103 SER A C 1
ATOM 796 O O . SER A 1 103 ? 5.000 -2.235 -7.674 1.00 80.06 103 SER A O 1
ATOM 798 N N . LEU A 1 104 ? 6.456 -0.521 -7.513 1.00 83.44 104 LEU A N 1
ATOM 799 C CA . LEU A 1 104 ? 6.670 -0.374 -8.953 1.00 83.44 104 LEU A CA 1
ATOM 800 C C . LEU A 1 104 ? 7.340 -1.614 -9.557 1.00 83.44 104 LEU A C 1
ATOM 802 O O . LEU A 1 104 ? 6.923 -2.098 -10.603 1.00 83.44 104 LEU A O 1
ATOM 806 N N . LYS A 1 105 ? 8.328 -2.181 -8.861 1.00 88.25 105 LYS A N 1
ATOM 807 C CA . LYS A 1 105 ? 8.986 -3.440 -9.221 1.00 88.25 105 LYS A CA 1
ATOM 808 C C . LYS A 1 105 ? 7.973 -4.563 -9.405 1.00 88.25 105 LYS A C 1
ATOM 810 O O . LYS A 1 105 ? 7.993 -5.225 -10.438 1.00 88.25 105 LYS A O 1
ATOM 815 N N . ARG A 1 106 ? 7.079 -4.761 -8.431 1.00 87.19 106 ARG A N 1
ATOM 816 C CA . ARG A 1 106 ? 6.027 -5.784 -8.526 1.00 87.19 106 ARG A CA 1
ATOM 817 C C . ARG A 1 106 ? 5.094 -5.532 -9.702 1.00 87.19 106 ARG A C 1
ATOM 819 O O . ARG A 1 106 ? 4.742 -6.477 -10.394 1.00 87.19 106 ARG A O 1
ATOM 826 N N . MET A 1 107 ? 4.740 -4.277 -9.964 1.00 85.19 107 MET A N 1
ATOM 827 C CA . MET A 1 107 ? 3.851 -3.955 -11.076 1.00 85.19 107 MET A CA 1
ATOM 828 C C . MET A 1 107 ? 4.505 -4.167 -12.448 1.00 85.19 107 MET A C 1
ATOM 830 O O . MET A 1 107 ? 3.881 -4.754 -13.325 1.00 85.19 107 MET A O 1
ATOM 834 N N . ILE A 1 108 ? 5.773 -3.778 -12.621 1.00 87.88 108 ILE A N 1
ATOM 835 C CA . ILE A 1 108 ? 6.532 -4.061 -13.852 1.00 87.88 108 ILE A CA 1
ATOM 836 C C . ILE A 1 108 ? 6.635 -5.576 -14.078 1.00 87.88 108 ILE A C 1
ATOM 838 O O . ILE A 1 108 ? 6.478 -6.045 -15.203 1.00 87.88 108 ILE A O 1
ATOM 842 N N . GLN A 1 109 ? 6.840 -6.350 -13.007 1.00 89.88 109 GLN A N 1
ATOM 843 C CA . GLN A 1 109 ? 6.855 -7.813 -13.077 1.00 89.88 109 GLN A CA 1
ATOM 844 C C . GLN A 1 109 ? 5.492 -8.396 -13.468 1.00 89.88 109 GLN A C 1
ATOM 846 O O . GLN A 1 109 ? 5.441 -9.302 -14.295 1.00 89.88 109 GLN A O 1
ATOM 851 N N . TRP A 1 110 ? 4.388 -7.879 -12.921 1.00 88.81 110 TRP A N 1
ATOM 852 C CA . TRP A 1 110 ? 3.036 -8.273 -13.340 1.00 88.81 110 TRP A CA 1
ATOM 853 C C . TRP A 1 110 ? 2.768 -7.956 -14.808 1.00 88.81 110 TRP A C 1
ATOM 855 O O . TRP A 1 110 ? 2.134 -8.753 -15.495 1.00 88.81 110 TRP A O 1
ATOM 865 N N . ALA A 1 111 ? 3.327 -6.855 -15.306 1.00 87.94 111 ALA A N 1
ATOM 866 C CA . ALA A 1 111 ? 3.258 -6.496 -16.713 1.00 87.94 111 ALA A CA 1
ATOM 867 C C . ALA A 1 111 ? 4.113 -7.386 -17.636 1.00 87.94 111 ALA A C 1
ATOM 869 O O . ALA A 1 111 ? 4.092 -7.209 -18.851 1.00 87.94 111 ALA A O 1
ATOM 870 N N . GLY A 1 112 ? 4.856 -8.357 -17.093 1.00 87.31 112 GLY A N 1
ATOM 871 C CA . GLY A 1 112 ? 5.723 -9.258 -17.858 1.00 87.31 112 GLY A CA 1
ATOM 872 C C . GLY A 1 112 ? 7.124 -8.700 -18.133 1.00 87.31 112 GLY A C 1
ATOM 873 O O . GLY A 1 112 ? 7.905 -9.332 -18.847 1.00 87.31 112 GLY A O 1
ATOM 874 N N . GLY A 1 113 ? 7.454 -7.537 -17.564 1.00 90.06 113 GLY A N 1
ATOM 875 C CA . GLY A 1 113 ? 8.762 -6.903 -17.685 1.00 90.06 113 GLY A CA 1
ATOM 876 C C . GLY A 1 113 ? 9.777 -7.430 -16.672 1.00 90.06 113 GLY A C 1
ATOM 877 O O . GLY A 1 113 ? 9.448 -7.839 -15.556 1.00 90.06 113 GLY A O 1
ATOM 878 N N . THR A 1 114 ? 11.053 -7.374 -17.044 1.00 90.88 114 THR A N 1
ATOM 879 C CA . THR A 1 114 ? 12.171 -7.627 -16.129 1.00 90.88 114 THR A CA 1
ATOM 880 C C . THR A 1 114 ? 12.641 -6.309 -15.545 1.00 90.88 114 THR A C 1
ATOM 882 O O . THR A 1 114 ? 12.829 -5.336 -16.268 1.00 90.88 114 THR A O 1
ATOM 885 N N . VAL A 1 115 ? 12.856 -6.270 -14.234 1.00 90.00 115 VAL A N 1
ATOM 886 C CA . VAL A 1 115 ? 13.221 -5.040 -13.535 1.00 90.00 115 VAL A CA 1
ATOM 887 C C . VAL A 1 115 ? 14.487 -5.220 -12.716 1.00 90.00 115 VAL A C 1
ATOM 889 O O . VAL A 1 115 ? 14.600 -6.139 -11.901 1.00 90.00 115 VAL A O 1
ATOM 892 N N . VAL A 1 116 ? 15.439 -4.315 -12.921 1.00 88.88 116 VAL A N 1
ATOM 893 C CA . VAL A 1 116 ? 16.693 -4.263 -12.166 1.00 88.88 116 VAL A CA 1
ATOM 894 C C . VAL A 1 116 ? 16.712 -2.960 -11.388 1.00 88.88 116 VAL A C 1
ATOM 896 O O . VAL A 1 116 ? 16.541 -1.894 -11.961 1.00 88.88 116 VAL A O 1
ATOM 899 N N . GLN A 1 117 ? 16.920 -3.036 -10.076 1.00 86.38 117 GLN A N 1
ATOM 900 C CA . GLN A 1 117 ? 17.052 -1.851 -9.234 1.00 86.38 117 GLN A CA 1
ATOM 901 C C . GLN A 1 117 ? 18.524 -1.605 -8.913 1.00 86.38 117 GLN A C 1
ATOM 903 O O . GLN A 1 117 ? 19.224 -2.518 -8.467 1.00 86.38 117 GLN A O 1
ATOM 908 N N . ARG A 1 118 ? 18.993 -0.373 -9.117 1.00 83.56 118 ARG A N 1
ATOM 909 C CA . ARG A 1 118 ? 20.345 0.068 -8.754 1.00 83.56 118 ARG A CA 1
ATOM 910 C C . ARG A 1 118 ? 20.316 1.466 -8.146 1.00 83.56 118 ARG A C 1
ATOM 912 O O . ARG A 1 118 ? 19.378 2.233 -8.331 1.00 83.56 118 ARG A O 1
ATOM 919 N N . GLU A 1 119 ? 21.363 1.798 -7.403 1.00 76.50 119 GLU A N 1
ATOM 920 C CA . GLU A 1 119 ? 21.576 3.161 -6.896 1.00 76.50 119 GLU A CA 1
ATOM 921 C C . GLU A 1 119 ? 22.355 4.021 -7.897 1.00 76.50 119 GLU A C 1
ATOM 923 O O . GLU A 1 119 ? 22.212 5.240 -7.911 1.00 76.50 119 GLU A O 1
ATOM 928 N N . THR A 1 120 ? 23.153 3.379 -8.748 1.00 77.38 120 THR A N 1
ATOM 929 C CA . THR A 1 120 ? 24.016 4.006 -9.749 1.00 77.38 120 THR A CA 1
ATOM 930 C C . THR A 1 120 ? 23.753 3.410 -11.127 1.00 77.38 120 THR A C 1
ATOM 932 O O . THR A 1 120 ? 23.306 2.265 -11.245 1.00 77.38 120 THR A O 1
ATOM 935 N N . LEU A 1 121 ? 24.027 4.191 -12.176 1.00 78.44 121 LEU A N 1
ATOM 936 C CA . LEU A 1 121 ? 23.913 3.723 -13.553 1.00 78.44 121 LEU A CA 1
ATOM 937 C C . LEU A 1 121 ? 24.942 2.598 -13.793 1.00 78.44 121 LEU A C 1
ATOM 939 O O . LEU A 1 121 ? 26.136 2.816 -13.574 1.00 78.44 121 LEU A O 1
ATOM 943 N N . PRO A 1 122 ? 24.519 1.389 -14.201 1.00 79.88 122 PRO A N 1
ATOM 944 C CA . PRO A 1 122 ? 25.450 0.329 -14.556 1.00 79.88 122 PRO A CA 1
ATOM 945 C C . PRO A 1 122 ? 26.129 0.640 -15.896 1.00 79.88 122 PRO A C 1
ATOM 947 O O . PRO A 1 122 ? 25.516 1.218 -16.787 1.00 79.88 122 PRO A O 1
ATOM 950 N N . ALA A 1 123 ? 27.362 0.162 -16.083 1.00 76.00 123 ALA A N 1
ATOM 951 C CA . ALA A 1 123 ? 28.073 0.277 -17.363 1.00 76.00 123 ALA A CA 1
ATOM 952 C C . ALA A 1 123 ? 27.328 -0.403 -18.533 1.00 76.00 123 ALA A C 1
ATOM 954 O O . ALA A 1 123 ? 27.535 -0.062 -19.688 1.00 76.00 123 ALA A O 1
ATOM 955 N N . SER A 1 124 ? 26.437 -1.352 -18.233 1.00 77.50 124 SER A N 1
ATOM 956 C CA . SER A 1 124 ? 25.619 -2.087 -19.199 1.00 77.50 124 SER A CA 1
ATOM 957 C C . SER A 1 124 ? 24.230 -1.468 -19.421 1.00 77.50 124 SER A C 1
ATOM 959 O O . SER A 1 124 ? 23.295 -2.201 -19.746 1.00 77.50 124 SER A O 1
ATOM 961 N N . ALA A 1 125 ? 24.081 -0.151 -19.226 1.00 76.69 125 ALA A N 1
ATOM 962 C CA . ALA A 1 125 ? 22.807 0.572 -19.327 1.00 76.69 125 ALA A CA 1
ATOM 963 C C . ALA A 1 125 ? 22.093 0.415 -20.687 1.00 76.69 125 ALA A C 1
ATOM 965 O O . ALA A 1 125 ? 20.872 0.513 -20.752 1.00 76.69 125 ALA A O 1
ATOM 966 N N . GLU A 1 126 ? 22.832 0.119 -21.755 1.00 75.56 126 GLU A N 1
ATOM 967 C CA . GLU A 1 126 ? 22.298 -0.060 -23.113 1.00 75.56 126 GLU A CA 1
ATOM 968 C C . GLU A 1 126 ? 21.388 -1.288 -23.275 1.00 75.56 126 GLU A C 1
ATOM 970 O O . GLU A 1 126 ? 20.581 -1.335 -24.198 1.00 75.56 126 GLU A O 1
ATOM 975 N N . HIS A 1 127 ? 21.471 -2.273 -22.375 1.00 83.31 127 HIS A N 1
ATOM 976 C CA . HIS A 1 127 ? 20.623 -3.472 -22.433 1.00 83.31 127 HIS A CA 1
ATOM 977 C C . HIS A 1 127 ? 19.205 -3.244 -21.889 1.00 83.31 127 HIS A C 1
ATOM 979 O O . HIS A 1 127 ? 18.387 -4.163 -21.924 1.00 83.31 127 HIS A O 1
ATOM 985 N N . PHE A 1 128 ? 18.924 -2.059 -21.340 1.00 86.38 128 PHE A N 1
ATOM 986 C CA . PHE A 1 128 ? 17.615 -1.721 -20.793 1.00 86.38 128 PHE A CA 1
ATOM 987 C C . PHE A 1 128 ? 16.782 -0.952 -21.818 1.00 86.38 12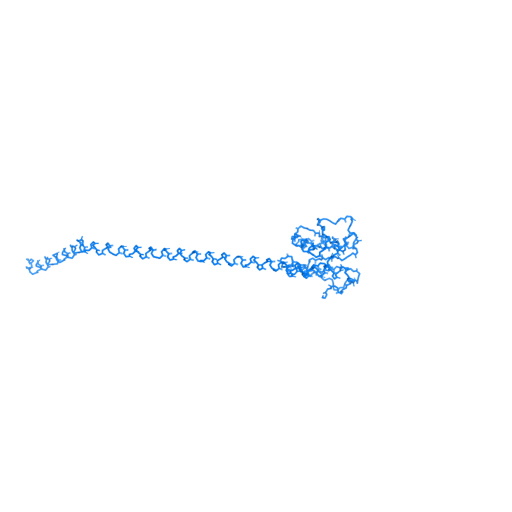8 PHE A C 1
ATOM 989 O O . PHE A 1 128 ? 17.202 0.084 -22.335 1.00 86.38 128 PHE A O 1
ATOM 996 N N . ASP A 1 129 ? 15.558 -1.418 -22.053 1.00 85.06 129 ASP A N 1
ATOM 997 C CA . ASP A 1 129 ? 14.578 -0.759 -22.915 1.00 85.06 129 ASP A CA 1
ATOM 998 C C . ASP A 1 129 ? 14.096 0.577 -22.337 1.00 85.06 129 ASP A C 1
ATOM 1000 O O . ASP A 1 129 ? 13.690 1.444 -23.101 1.00 85.06 129 ASP A O 1
ATOM 1004 N N . ALA A 1 130 ? 14.131 0.752 -21.011 1.00 85.81 130 ALA A N 1
ATOM 1005 C CA . ALA A 1 130 ? 13.791 2.014 -20.352 1.00 85.81 130 ALA A CA 1
ATOM 1006 C C . ALA A 1 130 ? 14.526 2.203 -19.021 1.00 85.81 130 ALA A C 1
ATOM 1008 O O . ALA A 1 130 ? 14.796 1.239 -18.297 1.00 85.81 130 ALA A O 1
ATOM 1009 N N . ILE A 1 131 ? 14.772 3.464 -18.653 1.00 86.25 131 ILE A N 1
ATOM 1010 C CA . ILE A 1 131 ? 15.294 3.846 -17.336 1.00 86.25 131 ILE A CA 1
ATOM 1011 C C . ILE A 1 131 ? 14.264 4.719 -16.621 1.00 86.25 131 ILE A C 1
ATOM 1013 O O . ILE A 1 131 ? 13.882 5.773 -17.122 1.00 86.25 131 ILE A O 1
ATOM 1017 N N . VAL A 1 132 ? 13.856 4.318 -15.417 1.00 85.56 132 VAL A N 1
ATOM 1018 C CA . VAL A 1 132 ? 12.968 5.094 -14.541 1.00 85.56 132 VAL A CA 1
ATOM 1019 C C . VAL A 1 132 ? 13.760 5.579 -13.334 1.00 85.56 132 VAL A C 1
ATOM 1021 O O . VAL A 1 132 ? 1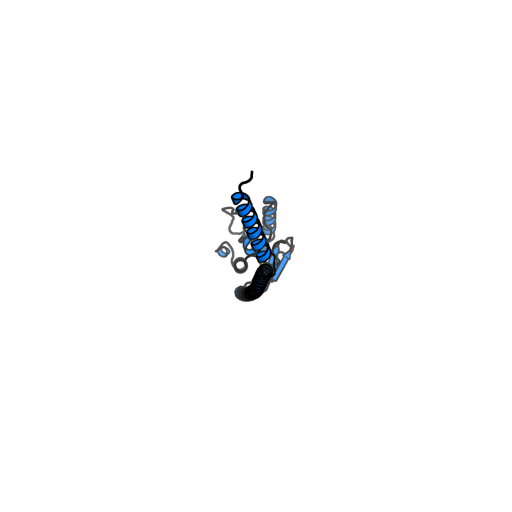4.334 4.786 -12.582 1.00 85.56 132 VAL A O 1
ATOM 1024 N N . LEU A 1 133 ? 13.778 6.892 -13.121 1.00 83.06 133 LEU A N 1
ATOM 1025 C CA . LEU A 1 133 ? 14.422 7.492 -11.960 1.00 83.06 133 LEU A CA 1
ATOM 1026 C C . LEU A 1 133 ? 13.421 7.661 -10.813 1.00 83.06 133 LEU A C 1
ATOM 1028 O O . LEU A 1 133 ? 12.336 8.208 -10.984 1.00 83.06 133 LEU A O 1
ATOM 1032 N N . LEU A 1 134 ? 13.815 7.229 -9.616 1.00 76.88 134 LEU A N 1
ATOM 1033 C CA . LEU A 1 134 ? 12.999 7.275 -8.396 1.00 76.88 134 LEU A CA 1
ATOM 1034 C C . LEU A 1 134 ? 13.459 8.372 -7.418 1.00 76.88 134 LEU A C 1
ATOM 1036 O O . LEU A 1 134 ? 12.965 8.471 -6.297 1.00 76.88 134 LEU A O 1
ATOM 1040 N N . PHE A 1 135 ? 14.434 9.196 -7.805 1.00 70.56 135 PHE A N 1
ATOM 1041 C CA . PHE A 1 135 ? 14.981 10.243 -6.944 1.00 70.56 135 PHE A CA 1
ATOM 1042 C C . PHE A 1 135 ? 14.058 11.464 -6.896 1.00 70.56 135 PHE A C 1
ATOM 1044 O O . PHE A 1 135 ? 13.739 12.054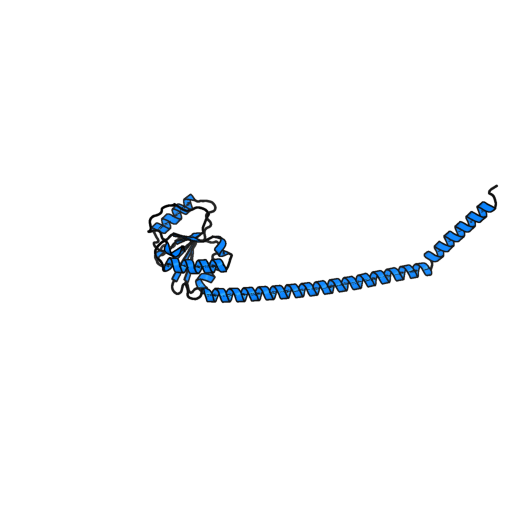 -7.925 1.00 70.56 135 PHE A O 1
ATOM 1051 N N . HIS A 1 136 ? 13.657 11.889 -5.698 1.00 59.44 136 HIS A N 1
ATOM 1052 C CA . HIS A 1 136 ? 13.002 13.183 -5.516 1.00 59.44 136 HIS A CA 1
ATOM 1053 C C . HIS A 1 136 ? 14.062 14.294 -5.497 1.00 59.44 136 HIS A C 1
ATOM 1055 O O . HIS A 1 136 ? 14.973 14.248 -4.665 1.00 59.44 136 HIS A O 1
ATOM 1061 N N . PRO A 1 137 ? 13.977 15.301 -6.381 1.00 55.75 137 PRO A N 1
ATOM 1062 C CA . PRO A 1 137 ? 14.997 16.336 -6.507 1.00 55.75 137 PRO A CA 1
ATOM 1063 C C . PRO A 1 137 ? 14.799 17.407 -5.437 1.00 55.75 137 PRO A C 1
ATOM 1065 O O . PRO A 1 137 ? 14.514 18.55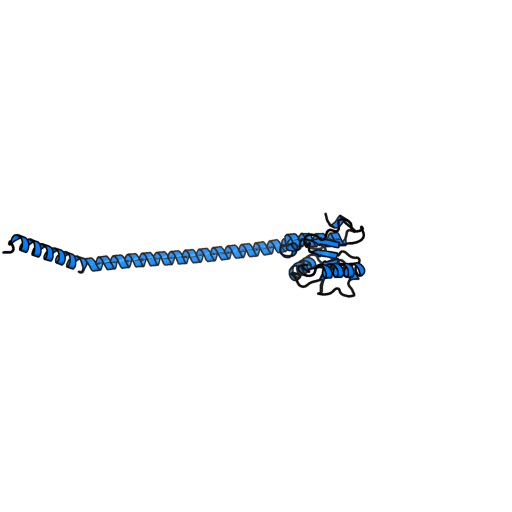6 -5.759 1.00 55.75 137 PRO A O 1
ATOM 1068 N N . ASN A 1 138 ? 14.900 17.040 -4.158 1.00 53.34 138 ASN A N 1
ATOM 1069 C CA . ASN A 1 138 ? 14.537 17.989 -3.113 1.00 53.34 138 ASN A CA 1
ATOM 1070 C C . ASN A 1 138 ? 15.679 18.838 -2.556 1.00 53.34 138 ASN A C 1
ATOM 1072 O O . ASN A 1 138 ? 15.362 19.823 -1.912 1.00 53.34 138 ASN A O 1
ATOM 1076 N N . GLU A 1 139 ? 16.970 18.587 -2.832 1.00 50.81 139 GLU A N 1
ATOM 1077 C CA . GLU A 1 139 ? 18.010 19.460 -2.233 1.00 50.81 139 GLU A CA 1
ATOM 1078 C C . GLU A 1 139 ? 19.218 19.842 -3.111 1.00 50.81 139 GLU A C 1
ATOM 1080 O O . GLU A 1 139 ? 19.932 20.778 -2.761 1.00 50.81 139 GLU A O 1
ATOM 1085 N N . GLN A 1 140 ? 19.465 19.235 -4.284 1.00 55.00 140 GLN A N 1
ATOM 1086 C CA . GLN A 1 140 ? 20.646 19.578 -5.113 1.00 55.00 140 GLN A CA 1
ATOM 1087 C C . GLN A 1 140 ? 20.340 19.607 -6.620 1.00 55.00 140 GLN A C 1
ATOM 1089 O O . GLN A 1 140 ? 20.800 18.771 -7.399 1.00 55.00 140 GLN A O 1
ATOM 1094 N N . HIS A 1 141 ? 19.583 20.624 -7.043 1.00 58.66 141 HIS A N 1
ATOM 1095 C CA . HIS A 1 141 ? 19.140 20.836 -8.429 1.00 58.66 141 HIS A CA 1
ATOM 1096 C C . HIS A 1 141 ? 20.283 20.845 -9.467 1.00 58.66 141 HIS A C 1
ATOM 1098 O O . HIS A 1 141 ? 20.104 20.351 -10.580 1.00 58.66 141 HIS A O 1
ATOM 1104 N N . SER A 1 142 ? 21.467 21.367 -9.124 1.00 62.31 142 SER A N 1
ATOM 1105 C CA . SER A 1 142 ? 22.601 21.451 -10.061 1.00 62.31 142 SER A CA 1
ATOM 1106 C C . SER A 1 142 ? 23.267 20.096 -10.320 1.00 62.31 142 SER A C 1
ATOM 1108 O O . SER A 1 142 ? 23.605 19.789 -11.460 1.00 62.31 142 SER A O 1
ATOM 1110 N N . ARG A 1 143 ? 23.406 19.255 -9.286 1.00 67.12 143 ARG A N 1
ATOM 1111 C CA . ARG A 1 143 ? 23.937 17.887 -9.432 1.00 67.12 143 ARG A CA 1
ATOM 1112 C C . ARG A 1 143 ? 22.956 16.978 -10.157 1.00 67.12 143 ARG A C 1
ATOM 1114 O O . ARG A 1 143 ? 23.381 16.143 -10.942 1.00 67.12 143 ARG A O 1
ATOM 1121 N N . TRP A 1 144 ? 21.658 17.188 -9.944 1.00 70.94 144 TRP A N 1
ATOM 1122 C CA . TRP A 1 144 ? 20.611 16.464 -10.657 1.00 70.94 144 TRP A CA 1
ATOM 1123 C C . TRP A 1 144 ? 20.668 16.706 -12.167 1.00 70.94 144 TRP A C 1
ATOM 1125 O O . TRP A 1 144 ? 20.714 15.751 -12.929 1.00 70.94 144 TRP A O 1
ATOM 1135 N N . LYS A 1 145 ? 20.749 17.966 -12.616 1.00 71.50 145 LYS A N 1
ATOM 1136 C CA . LYS A 1 145 ? 20.865 18.276 -14.052 1.00 71.50 145 LYS A CA 1
ATOM 1137 C C . LYS A 1 145 ? 22.111 17.659 -14.688 1.00 71.50 145 LYS A C 1
ATOM 1139 O O . LYS A 1 145 ? 22.002 17.087 -15.766 1.00 71.50 145 LYS A O 1
ATOM 1144 N N . ALA A 1 146 ? 23.258 17.751 -14.014 1.00 73.19 146 ALA A N 1
ATOM 1145 C CA . ALA A 1 146 ? 24.498 17.142 -14.489 1.00 73.19 146 ALA A CA 1
ATOM 1146 C C . ALA A 1 146 ? 24.377 15.611 -14.588 1.00 73.19 146 ALA A C 1
ATOM 1148 O O . ALA A 1 146 ? 24.794 15.030 -15.580 1.00 73.19 146 ALA A O 1
ATOM 1149 N N . PHE A 1 147 ? 23.736 14.974 -13.606 1.00 77.62 147 PHE A N 1
ATOM 1150 C CA . PHE A 1 147 ? 23.476 13.535 -13.610 1.00 77.62 147 PHE A CA 1
ATOM 1151 C C . PHE A 1 147 ? 22.545 13.103 -14.754 1.00 77.62 147 PHE A C 1
ATOM 1153 O O . PHE A 1 147 ? 22.823 12.120 -15.431 1.00 77.62 147 PHE A O 1
ATOM 1160 N N . ILE A 1 148 ? 21.468 13.852 -15.019 1.00 76.31 148 ILE A N 1
ATOM 1161 C CA . ILE A 1 148 ? 20.590 13.579 -16.168 1.00 76.31 148 ILE A CA 1
ATOM 1162 C C . ILE A 1 148 ? 21.347 13.734 -17.488 1.00 76.31 148 ILE A C 1
ATOM 1164 O O . ILE A 1 148 ? 21.192 12.893 -18.368 1.00 76.31 148 ILE A O 1
ATOM 1168 N N . GLN A 1 149 ? 22.177 14.772 -17.625 1.00 76.12 149 GLN A N 1
ATOM 1169 C CA . GLN A 1 149 ? 22.985 14.979 -18.830 1.00 76.12 149 GLN A CA 1
ATOM 1170 C C . GLN A 1 149 ? 23.995 13.846 -19.055 1.00 76.12 149 GLN A C 1
ATOM 1172 O O . GLN A 1 149 ? 24.142 13.403 -20.188 1.00 76.12 149 GLN A O 1
ATOM 1177 N N . ASP A 1 150 ? 24.627 13.345 -17.993 1.00 76.69 150 ASP A N 1
ATOM 1178 C CA . ASP A 1 150 ? 25.574 12.222 -18.044 1.00 76.69 150 ASP A CA 1
ATOM 1179 C C . ASP A 1 150 ? 24.897 10.904 -18.473 1.00 76.69 150 ASP A C 1
ATOM 1181 O O . ASP A 1 150 ? 25.404 10.148 -19.312 1.00 76.69 150 ASP A O 1
ATOM 1185 N N . ILE A 1 151 ? 23.678 10.663 -17.975 1.00 77.56 151 ILE A N 1
ATOM 1186 C CA . ILE A 1 151 ? 22.847 9.546 -18.439 1.00 77.56 151 ILE A CA 1
ATOM 1187 C C . ILE A 1 151 ? 22.485 9.738 -19.912 1.00 77.56 151 ILE A C 1
ATOM 1189 O O . ILE A 1 151 ? 22.647 8.809 -20.692 1.00 77.56 151 ILE A O 1
ATOM 1193 N N . GLN A 1 152 ? 22.038 10.928 -20.316 1.00 74.62 152 GLN A N 1
ATOM 1194 C CA . GLN A 1 152 ? 21.655 11.211 -21.704 1.00 74.62 152 GLN A CA 1
ATOM 1195 C C . GLN A 1 152 ? 22.826 11.097 -22.691 1.00 74.62 152 GLN A C 1
ATOM 1197 O O . GLN A 1 152 ? 22.595 10.785 -23.856 1.00 74.62 152 GLN A O 1
ATOM 1202 N N . SER A 1 153 ? 24.072 11.329 -22.261 1.00 76.25 153 SER A N 1
ATOM 1203 C CA . SER A 1 153 ? 25.250 11.097 -23.108 1.00 76.25 153 SER A CA 1
ATOM 1204 C C . SER A 1 153 ? 25.607 9.621 -23.270 1.00 76.25 153 SER A C 1
ATOM 1206 O O . SER A 1 153 ? 26.251 9.265 -24.252 1.00 76.25 153 SER A O 1
ATOM 1208 N N . THR A 1 154 ? 25.194 8.771 -22.328 1.00 75.88 154 THR A N 1
ATOM 1209 C CA . THR A 1 154 ? 25.555 7.343 -22.293 1.00 75.88 154 THR A CA 1
ATOM 1210 C C . THR A 1 154 ? 24.400 6.435 -22.725 1.00 75.88 154 THR A C 1
ATOM 1212 O O . THR A 1 154 ? 24.612 5.296 -23.120 1.00 75.88 154 THR A O 1
ATOM 1215 N N . TYR A 1 155 ? 23.161 6.918 -22.649 1.00 80.31 155 TYR A N 1
ATOM 1216 C CA . TYR A 1 155 ? 21.952 6.140 -22.873 1.00 80.31 155 TYR A CA 1
ATOM 1217 C C . TYR A 1 155 ? 21.011 6.854 -23.843 1.00 80.31 155 TYR A C 1
ATOM 1219 O O . TYR A 1 155 ? 20.580 7.980 -23.600 1.00 80.31 155 TYR A O 1
ATOM 1227 N N . SER A 1 156 ? 20.654 6.170 -24.930 1.00 74.31 156 SER A N 1
ATOM 1228 C CA . SER A 1 156 ? 19.797 6.713 -25.998 1.00 74.31 156 SER A CA 1
ATOM 1229 C C . SER A 1 156 ? 18.324 6.293 -25.900 1.00 74.31 156 SER A C 1
ATOM 1231 O O . SER A 1 156 ? 17.512 6.683 -26.742 1.00 74.31 156 SER A O 1
ATOM 1233 N N . GLY A 1 157 ? 17.968 5.471 -24.911 1.00 78.19 157 GLY A N 1
ATOM 1234 C CA . GLY A 1 157 ? 16.597 5.008 -24.710 1.00 78.19 157 GLY A CA 1
ATOM 1235 C C . GLY A 1 157 ? 15.721 5.997 -23.925 1.00 78.19 157 GLY A C 1
ATOM 1236 O O . GLY A 1 157 ? 16.161 7.092 -23.564 1.00 78.19 157 GLY A O 1
ATOM 1237 N N . PRO A 1 158 ? 14.454 5.634 -23.666 1.00 81.31 158 PRO A N 1
ATOM 1238 C CA . PRO A 1 158 ? 13.522 6.449 -22.902 1.00 81.31 158 PRO A CA 1
ATOM 1239 C C . PRO A 1 158 ? 13.950 6.581 -21.435 1.00 81.31 158 PRO A C 1
ATOM 1241 O O . PRO A 1 158 ? 14.122 5.597 -20.711 1.00 81.31 158 PRO A O 1
ATOM 1244 N N . LEU A 1 159 ? 14.084 7.830 -20.996 1.00 81.88 159 LEU A N 1
ATOM 1245 C CA . LEU A 1 159 ? 14.405 8.211 -19.629 1.00 81.88 159 LEU A CA 1
ATOM 1246 C C . LEU A 1 159 ? 13.167 8.817 -18.966 1.00 81.88 159 LEU A C 1
ATOM 1248 O O . LEU A 1 159 ? 12.696 9.877 -19.368 1.00 81.88 159 LEU A O 1
ATOM 1252 N N . ILE A 1 160 ? 12.651 8.160 -17.936 1.00 81.69 160 ILE A N 1
ATOM 1253 C CA . ILE A 1 160 ? 11.416 8.533 -17.248 1.00 81.69 160 ILE A CA 1
ATOM 1254 C C . ILE A 1 160 ? 11.766 9.149 -15.890 1.00 81.69 160 ILE A C 1
ATOM 1256 O O . ILE A 1 160 ? 12.423 8.537 -15.047 1.00 81.69 160 ILE A O 1
ATOM 1260 N N . LEU A 1 161 ? 11.340 10.392 -15.692 1.00 77.50 161 LEU A N 1
ATOM 1261 C CA . LEU A 1 161 ? 11.740 11.287 -14.615 1.00 77.50 161 LEU A CA 1
ATOM 1262 C C . LEU A 1 161 ? 10.534 11.647 -13.741 1.00 77.50 161 LEU A C 1
ATOM 1264 O O . LEU A 1 161 ? 9.457 11.922 -14.270 1.00 77.50 161 LEU A O 1
ATOM 1268 N N . PRO A 1 162 ? 10.690 11.731 -12.413 1.00 73.31 162 PRO A N 1
ATOM 1269 C CA . PRO A 1 162 ? 9.624 12.220 -11.563 1.00 73.31 162 PRO A CA 1
ATOM 1270 C C . PRO A 1 162 ? 9.437 13.720 -11.817 1.00 73.31 162 PRO A C 1
ATOM 1272 O O . PRO A 1 162 ? 10.391 14.502 -11.822 1.00 73.31 162 PRO A O 1
ATOM 1275 N N . GLU A 1 163 ? 8.192 14.124 -12.027 1.00 68.38 163 GLU A N 1
ATOM 1276 C CA . GLU A 1 163 ? 7.770 15.501 -12.218 1.00 68.38 163 GLU A CA 1
ATOM 1277 C C . GLU A 1 163 ? 7.985 16.257 -10.906 1.00 68.38 163 GLU A C 1
ATOM 1279 O O . GLU A 1 163 ? 7.157 16.265 -9.994 1.00 68.38 163 GLU A O 1
ATOM 1284 N N . SER A 1 164 ? 9.151 16.885 -10.803 1.00 54.28 164 SER A N 1
ATOM 1285 C CA . SER A 1 164 ? 9.363 17.988 -9.885 1.00 54.28 164 SER A CA 1
ATOM 1286 C C . SER A 1 164 ? 8.929 19.258 -10.583 1.00 54.28 164 SER A C 1
ATOM 1288 O O . SER A 1 164 ? 9.321 19.516 -11.723 1.00 54.28 164 SER A O 1
ATOM 1290 N N . GLN A 1 165 ? 8.074 20.024 -9.915 1.00 45.59 165 GLN A N 1
ATOM 1291 C CA . GLN A 1 165 ? 7.501 21.254 -10.441 1.00 45.59 165 GLN A CA 1
ATOM 1292 C C . GLN A 1 165 ? 8.588 22.107 -11.124 1.00 45.59 165 GLN A C 1
ATOM 1294 O O . GLN A 1 165 ? 9.510 22.588 -10.473 1.00 45.59 165 GLN A O 1
ATOM 1299 N N . LYS A 1 166 ? 8.430 22.324 -12.439 1.00 45.78 166 LYS A N 1
ATOM 1300 C CA . LYS A 1 166 ? 9.214 23.244 -13.291 1.00 45.78 166 LYS A CA 1
ATOM 1301 C C . LYS A 1 166 ? 10.636 22.803 -13.680 1.00 45.78 166 LYS A C 1
ATOM 1303 O O . LYS A 1 166 ? 11.608 23.514 -13.440 1.00 45.78 166 LYS A O 1
ATOM 1308 N N . LEU A 1 167 ? 10.742 21.738 -14.469 1.00 44.41 167 LEU A N 1
ATOM 1309 C CA . LEU A 1 167 ? 11.848 21.570 -15.425 1.00 44.41 167 LEU A CA 1
ATOM 1310 C C . LEU A 1 167 ? 11.305 21.520 -16.861 1.00 44.41 167 LEU A C 1
ATOM 1312 O O . LEU A 1 167 ? 11.509 20.554 -17.579 1.00 44.41 167 LEU A O 1
ATOM 1316 N N . ARG A 1 168 ? 10.603 22.577 -17.291 1.00 38.91 168 ARG A N 1
ATOM 1317 C CA . ARG A 1 168 ? 10.407 22.846 -18.725 1.00 38.91 168 ARG A CA 1
ATOM 1318 C C . ARG A 1 168 ? 11.465 23.851 -19.184 1.00 38.91 168 ARG A C 1
ATOM 1320 O O . ARG A 1 168 ? 11.333 25.029 -18.853 1.00 38.91 168 ARG A O 1
ATOM 1327 N N . PRO A 1 169 ? 12.473 23.462 -19.973 1.00 40.75 169 PRO A N 1
ATOM 1328 C CA . PRO A 1 169 ? 12.939 24.336 -21.031 1.00 40.75 169 PRO A CA 1
ATOM 1329 C C . PRO A 1 169 ? 11.854 24.356 -22.117 1.00 40.75 169 PRO A C 1
ATOM 1331 O O . PRO A 1 169 ? 11.392 23.317 -22.573 1.00 40.75 169 PRO A O 1
ATOM 1334 N N . VAL A 1 170 ? 11.413 25.553 -22.500 1.00 39.25 170 VAL A N 1
ATOM 1335 C CA . VAL A 1 170 ? 10.347 25.783 -23.496 1.00 39.25 170 VAL A CA 1
ATOM 1336 C C . VAL A 1 170 ? 10.783 25.364 -24.914 1.00 39.25 170 VAL A C 1
ATOM 1338 O O . VAL A 1 170 ? 9.953 25.277 -25.809 1.00 39.25 170 VAL A O 1
ATOM 1341 N N . PHE A 1 171 ? 12.062 25.029 -25.110 1.00 38.62 171 PHE A N 1
ATOM 1342 C CA . PHE A 1 171 ? 12.616 24.538 -26.367 1.00 38.62 171 PHE A CA 1
ATOM 1343 C C . PHE A 1 171 ? 13.796 23.597 -26.070 1.00 38.62 171 PHE A C 1
ATOM 1345 O O . PHE A 1 171 ? 14.877 24.068 -25.724 1.00 38.62 171 PHE A O 1
ATOM 1352 N N . GLU A 1 172 ? 13.612 22.281 -26.188 1.00 45.69 172 GLU A N 1
ATOM 1353 C CA . GLU A 1 172 ? 14.729 21.344 -26.381 1.00 45.69 172 GLU A CA 1
ATOM 1354 C C . GLU A 1 172 ? 14.544 20.593 -27.710 1.00 45.69 172 GLU A C 1
ATOM 1356 O O . GLU A 1 172 ? 13.405 20.334 -28.108 1.00 45.69 172 GLU A O 1
ATOM 1361 N N . PRO A 1 173 ? 15.640 20.317 -28.441 1.00 41.50 173 PRO A N 1
ATOM 1362 C CA . PRO A 1 173 ? 15.585 19.702 -29.763 1.00 41.50 173 PRO A CA 1
ATOM 1363 C C . PRO A 1 173 ? 14.977 18.295 -29.691 1.00 41.50 173 PRO A C 1
ATOM 1365 O O . PRO A 1 173 ? 15.165 17.584 -28.705 1.00 41.50 173 PRO A O 1
ATOM 1368 N N . LEU A 1 174 ? 14.279 17.908 -30.767 1.00 43.97 174 LEU A N 1
ATOM 1369 C CA . LEU A 1 174 ? 13.458 16.697 -30.963 1.00 43.97 174 LEU A CA 1
ATOM 1370 C C . LEU A 1 174 ? 14.112 15.336 -30.611 1.00 43.97 174 LEU A C 1
ATOM 1372 O O . LEU A 1 174 ? 13.465 14.302 -30.743 1.00 43.97 174 LEU A O 1
ATOM 1376 N N . GLU A 1 175 ? 15.371 15.301 -30.182 1.00 48.34 175 GLU A N 1
ATOM 1377 C CA . GLU A 1 175 ? 16.176 14.083 -30.043 1.00 48.34 175 GLU A CA 1
ATOM 1378 C C . GLU A 1 175 ? 16.213 13.496 -28.621 1.00 48.34 175 GLU A C 1
ATOM 1380 O O . GLU A 1 175 ? 16.635 12.354 -28.442 1.00 48.34 175 GLU A O 1
ATOM 1385 N N . ARG A 1 176 ? 15.770 14.225 -27.586 1.00 58.78 176 ARG A N 1
ATOM 1386 C CA . ARG A 1 176 ? 15.892 13.758 -26.192 1.00 58.78 176 ARG A CA 1
ATOM 1387 C C . ARG A 1 176 ? 14.627 13.054 -25.700 1.00 58.78 176 ARG A C 1
ATOM 1389 O O . ARG A 1 176 ? 13.627 13.695 -25.400 1.00 58.78 176 ARG A O 1
ATOM 1396 N N . ARG A 1 177 ? 14.702 11.727 -25.530 1.00 66.12 177 ARG A N 1
ATOM 1397 C CA . ARG A 1 177 ? 13.628 10.855 -25.004 1.00 66.12 177 ARG A CA 1
ATOM 1398 C C . ARG A 1 177 ? 13.451 10.962 -23.484 1.00 66.12 177 ARG A C 1
ATOM 1400 O O . ARG A 1 177 ? 13.537 9.967 -22.770 1.00 66.12 177 ARG A O 1
ATOM 1407 N N . SER A 1 178 ? 13.294 12.177 -22.967 1.00 67.94 178 SER A N 1
ATOM 1408 C CA . SER A 1 178 ? 13.066 12.414 -21.538 1.00 67.94 178 SER A CA 1
ATOM 1409 C C . SER A 1 178 ? 11.595 12.689 -21.267 1.00 67.94 178 SER A C 1
ATOM 1411 O O . SER A 1 178 ? 11.001 13.602 -21.831 1.00 67.94 178 SER A O 1
ATOM 1413 N N . TYR A 1 179 ? 11.029 11.894 -20.375 1.00 70.81 179 TYR A N 1
ATOM 1414 C CA . TYR A 1 179 ? 9.610 11.817 -20.088 1.00 70.81 179 TYR A CA 1
ATOM 1415 C C . TYR A 1 179 ? 9.366 12.110 -18.611 1.00 70.81 179 TYR A C 1
ATOM 1417 O O . TYR A 1 179 ? 10.174 11.717 -17.775 1.00 70.81 179 TYR A O 1
ATOM 1425 N N . PHE A 1 180 ? 8.270 12.785 -18.264 1.00 70.44 180 PHE A N 1
ATOM 1426 C CA . PHE A 1 180 ? 7.983 13.180 -16.882 1.00 70.44 180 PHE A CA 1
ATOM 1427 C C . PHE A 1 180 ? 6.699 12.522 -16.376 1.00 70.44 180 PHE A C 1
ATOM 1429 O O . PHE A 1 180 ? 5.697 12.526 -17.083 1.00 70.44 180 PHE A O 1
ATOM 1436 N N . PHE A 1 181 ? 6.712 11.996 -15.150 1.00 70.75 181 PHE A N 1
ATOM 1437 C CA . PHE A 1 181 ? 5.540 11.393 -14.508 1.00 70.75 181 PHE A CA 1
ATOM 1438 C C . PHE A 1 181 ? 5.325 11.971 -13.107 1.00 70.75 181 PHE A C 1
ATOM 1440 O O . PHE A 1 181 ? 6.281 12.242 -12.386 1.00 70.75 181 PHE A O 1
ATOM 1447 N N . SER A 1 182 ? 4.079 12.135 -12.665 1.00 65.56 182 SER A N 1
ATOM 1448 C CA . SER A 1 182 ? 3.807 12.708 -11.342 1.00 65.56 182 SER A CA 1
ATOM 1449 C C . SER A 1 182 ? 4.395 11.838 -10.225 1.00 65.56 182 SER A C 1
ATOM 1451 O O . SER A 1 182 ? 4.007 10.686 -10.073 1.00 65.56 182 SER A O 1
ATOM 1453 N N . GLY A 1 183 ? 5.283 12.375 -9.378 1.00 57.50 183 GLY A N 1
ATOM 1454 C CA . GLY A 1 183 ? 5.919 11.611 -8.287 1.00 57.50 183 GLY A CA 1
ATOM 1455 C C . GLY A 1 183 ? 4.938 11.021 -7.258 1.00 57.50 183 GLY A C 1
ATOM 1456 O O . GLY A 1 183 ? 5.268 10.070 -6.558 1.00 57.50 183 GLY A O 1
ATOM 1457 N N . LYS A 1 184 ? 3.693 11.520 -7.206 1.00 58.03 184 LYS A N 1
ATOM 1458 C CA . LYS A 1 184 ? 2.602 10.922 -6.411 1.00 58.03 184 LYS A CA 1
ATOM 1459 C C . LYS A 1 184 ? 2.084 9.599 -6.993 1.00 58.03 184 LYS A C 1
ATOM 1461 O O . LYS A 1 184 ? 1.321 8.909 -6.320 1.00 58.03 184 LYS A O 1
ATOM 1466 N N . ALA A 1 185 ? 2.483 9.245 -8.215 1.00 57.03 185 ALA A N 1
ATOM 1467 C CA . ALA A 1 185 ? 2.033 8.050 -8.914 1.00 57.03 185 ALA A CA 1
ATOM 1468 C C . ALA A 1 185 ? 2.421 6.745 -8.212 1.00 57.03 185 ALA A C 1
ATOM 1470 O O . ALA A 1 185 ? 1.719 5.757 -8.357 1.00 57.03 185 ALA A O 1
ATOM 1471 N N . MET A 1 186 ? 3.476 6.741 -7.392 1.00 62.19 186 MET A N 1
ATOM 1472 C CA . MET A 1 186 ? 3.971 5.521 -6.736 1.00 62.19 186 MET A CA 1
ATOM 1473 C C . MET A 1 186 ? 3.134 5.052 -5.536 1.00 62.19 186 MET A C 1
ATOM 1475 O O . MET A 1 186 ? 3.295 3.921 -5.080 1.00 62.19 186 MET A O 1
ATOM 1479 N N . LYS A 1 187 ? 2.210 5.885 -5.032 1.00 65.38 187 LYS A N 1
ATOM 1480 C CA . LYS A 1 187 ? 1.350 5.553 -3.877 1.00 65.38 187 LYS A CA 1
ATOM 1481 C C . LYS A 1 187 ? -0.061 5.125 -4.262 1.00 65.38 187 LYS A C 1
ATOM 1483 O O . LYS A 1 187 ? -0.768 4.551 -3.437 1.00 65.38 187 LYS A O 1
ATOM 1488 N N . GLU A 1 188 ? -0.471 5.396 -5.495 1.00 72.62 188 GLU A N 1
ATOM 1489 C CA . GLU A 1 188 ? -1.826 5.149 -5.977 1.00 72.62 188 GLU A CA 1
ATOM 1490 C C . GLU A 1 188 ? -1.798 4.069 -7.070 1.00 72.62 188 GLU A C 1
ATOM 1492 O O . GLU A 1 188 ? -1.162 4.277 -8.101 1.00 72.62 188 GLU A O 1
ATOM 1497 N N . PRO A 1 189 ? -2.489 2.927 -6.891 1.00 72.25 189 PRO A N 1
ATOM 1498 C CA . PRO A 1 189 ? -2.431 1.814 -7.841 1.00 72.25 189 PRO A CA 1
ATOM 1499 C C . PRO A 1 189 ? -2.818 2.190 -9.276 1.00 72.25 189 PRO A C 1
ATOM 1501 O O . PRO A 1 189 ? -2.153 1.764 -10.211 1.00 72.25 189 PRO A O 1
ATOM 1504 N N . LEU A 1 190 ? -3.830 3.046 -9.443 1.00 75.06 190 LEU A N 1
ATOM 1505 C CA . LEU A 1 190 ? -4.272 3.553 -10.749 1.00 75.06 190 LEU A CA 1
ATOM 1506 C C . LEU A 1 190 ? -3.175 4.342 -11.474 1.00 75.06 190 LEU A C 1
ATOM 1508 O O . LEU A 1 190 ? -2.913 4.103 -12.645 1.00 75.06 190 LEU A O 1
ATOM 1512 N N . LYS A 1 191 ? -2.471 5.224 -10.763 1.00 77.50 191 LYS A N 1
ATOM 1513 C CA . LYS A 1 191 ? -1.374 6.002 -11.352 1.00 77.50 191 LYS A CA 1
ATOM 1514 C C . LYS A 1 191 ? -0.159 5.144 -11.691 1.00 77.50 191 LYS A C 1
ATOM 1516 O O . LYS A 1 191 ? 0.615 5.491 -12.576 1.00 77.50 191 LYS A O 1
ATOM 1521 N N . MET A 1 192 ? 0.030 4.026 -10.991 1.00 77.19 192 MET A N 1
ATOM 1522 C CA . MET A 1 192 ? 1.061 3.065 -11.367 1.00 77.19 192 MET A CA 1
ATOM 1523 C C . MET A 1 192 ? 0.685 2.319 -12.660 1.00 77.19 192 MET A C 1
ATOM 1525 O O . MET A 1 192 ? 1.568 2.101 -13.481 1.00 77.19 192 MET A O 1
ATOM 1529 N N . VAL A 1 193 ? -0.597 2.001 -12.892 1.00 82.19 193 VAL A N 1
ATOM 1530 C CA . VAL A 1 193 ? -1.073 1.450 -14.181 1.00 82.19 193 VAL A CA 1
ATOM 1531 C C . VAL A 1 193 ? -0.821 2.440 -15.317 1.00 82.19 193 VAL A C 1
ATOM 1533 O O . VAL A 1 193 ? -0.244 2.071 -16.336 1.00 82.19 193 VAL A O 1
ATOM 1536 N N . GLU A 1 194 ? -1.164 3.714 -15.110 1.00 81.19 194 GLU A N 1
ATOM 1537 C CA . GLU A 1 194 ? -0.845 4.789 -16.059 1.00 81.19 194 GLU A CA 1
ATOM 1538 C C . GLU A 1 194 ? 0.661 4.855 -16.346 1.00 81.19 194 GLU A C 1
ATOM 1540 O O . GLU A 1 194 ? 1.063 4.965 -17.501 1.00 81.19 194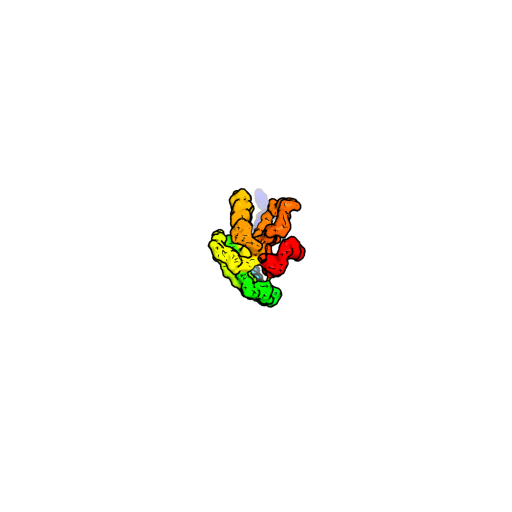 GLU A O 1
ATOM 1545 N N . LEU A 1 195 ? 1.507 4.715 -15.318 1.00 82.69 195 LEU A N 1
ATOM 1546 C CA . LEU A 1 195 ? 2.959 4.681 -15.486 1.00 82.69 195 LEU A CA 1
ATOM 1547 C C . LEU A 1 195 ? 3.431 3.468 -16.306 1.00 82.69 195 LEU A C 1
ATOM 1549 O O . LEU A 1 195 ? 4.364 3.614 -17.088 1.00 82.69 195 LEU A O 1
ATOM 1553 N N . ILE A 1 196 ? 2.816 2.290 -16.165 1.00 84.50 196 ILE A N 1
ATOM 1554 C CA . ILE A 1 196 ? 3.157 1.115 -16.987 1.00 84.50 196 ILE A CA 1
ATOM 1555 C C . ILE A 1 196 ? 2.818 1.357 -18.458 1.00 84.50 196 ILE A C 1
ATOM 1557 O O . ILE A 1 196 ? 3.689 1.162 -19.307 1.00 84.50 196 ILE A O 1
ATOM 1561 N N . HIS A 1 197 ? 1.608 1.836 -18.758 1.00 84.25 197 HIS A N 1
ATOM 1562 C CA . HIS A 1 197 ? 1.232 2.192 -20.130 1.00 84.25 197 HIS A CA 1
ATOM 1563 C C . HIS A 1 197 ? 2.139 3.288 -20.689 1.00 84.25 197 HIS A C 1
ATOM 1565 O O . HIS A 1 197 ? 2.566 3.235 -21.838 1.00 84.25 197 HIS A O 1
ATOM 1571 N N . PHE A 1 198 ? 2.512 4.255 -19.856 1.00 81.50 198 PHE A N 1
ATOM 1572 C CA . PHE A 1 198 ? 3.448 5.299 -20.233 1.00 81.50 198 PHE A CA 1
ATOM 1573 C C . PHE A 1 198 ? 4.844 4.754 -20.556 1.00 81.50 198 PHE A C 1
ATOM 1575 O O . PHE A 1 198 ? 5.425 5.130 -21.571 1.00 81.50 198 PHE A O 1
ATOM 1582 N N . ILE A 1 199 ? 5.376 3.833 -19.741 1.00 83.50 199 ILE A N 1
ATOM 1583 C CA . ILE A 1 199 ? 6.644 3.141 -20.019 1.00 83.50 199 ILE A CA 1
ATOM 1584 C C . ILE A 1 199 ? 6.547 2.396 -21.352 1.00 83.50 199 ILE A C 1
ATOM 1586 O O . ILE A 1 199 ? 7.434 2.530 -22.193 1.00 83.50 199 ILE A O 1
ATOM 1590 N N . GLN A 1 200 ? 5.471 1.642 -21.569 1.00 84.44 200 GLN A N 1
ATOM 1591 C CA . GLN A 1 200 ? 5.260 0.897 -22.805 1.00 84.44 200 GLN A CA 1
ATOM 1592 C C . GLN A 1 200 ? 5.203 1.832 -24.024 1.00 84.44 200 GLN A C 1
ATOM 1594 O O . GLN A 1 200 ? 5.894 1.599 -25.019 1.00 84.44 200 GLN A O 1
ATOM 1599 N N . ASN A 1 201 ? 4.446 2.926 -23.933 1.00 80.88 201 ASN A N 1
ATOM 1600 C CA . ASN A 1 201 ? 4.346 3.924 -24.992 1.00 80.88 201 ASN A CA 1
ATOM 1601 C C . ASN A 1 201 ? 5.695 4.585 -25.275 1.00 80.88 201 ASN A C 1
ATOM 1603 O O . ASN A 1 201 ? 6.064 4.707 -26.439 1.00 80.88 201 ASN A O 1
ATOM 1607 N N . ALA A 1 202 ? 6.458 4.938 -24.239 1.00 80.25 202 ALA A N 1
ATOM 1608 C CA . ALA A 1 202 ? 7.787 5.531 -24.363 1.00 80.25 202 ALA A CA 1
ATOM 1609 C C . ALA A 1 202 ? 8.827 4.576 -24.981 1.00 80.25 202 ALA A C 1
ATOM 1611 O O . ALA A 1 202 ? 9.764 5.032 -25.639 1.00 80.25 202 ALA A O 1
ATOM 1612 N N . ILE A 1 203 ? 8.674 3.263 -24.774 1.00 80.75 203 ILE A N 1
ATOM 1613 C CA . ILE A 1 203 ? 9.502 2.230 -25.415 1.00 80.75 203 ILE A CA 1
ATOM 1614 C C . ILE A 1 203 ? 9.125 2.072 -26.894 1.00 80.75 203 ILE A C 1
ATOM 1616 O O . ILE A 1 203 ? 10.008 1.923 -27.740 1.00 80.75 203 ILE A O 1
ATOM 1620 N N . ASN A 1 204 ? 7.827 2.095 -27.212 1.00 77.81 204 ASN A N 1
ATOM 1621 C CA . ASN A 1 204 ? 7.320 1.792 -28.551 1.00 77.81 204 ASN A CA 1
ATOM 1622 C C . ASN A 1 204 ? 7.294 3.005 -29.504 1.00 77.81 204 ASN A C 1
ATOM 1624 O O . ASN A 1 204 ? 7.412 2.811 -30.713 1.00 77.81 204 ASN A O 1
ATOM 1628 N N . HIS A 1 205 ? 7.174 4.235 -28.994 1.00 65.75 205 HIS A N 1
ATOM 1629 C CA . HIS A 1 205 ? 7.058 5.455 -29.801 1.00 65.75 205 HIS A CA 1
ATOM 1630 C C . HIS A 1 205 ? 8.293 6.357 -29.666 1.00 65.75 205 HIS A C 1
ATOM 1632 O O . HIS A 1 205 ? 8.851 6.556 -28.585 1.00 65.75 205 HIS A O 1
ATOM 1638 N N . TYR A 1 206 ? 8.722 6.923 -30.796 1.00 52.81 206 TYR A N 1
ATOM 1639 C CA . TYR A 1 206 ? 9.837 7.865 -30.878 1.00 52.81 206 TYR A CA 1
ATOM 1640 C C . TYR A 1 206 ? 9.308 9.308 -30.776 1.00 52.81 206 TYR A C 1
ATOM 1642 O O . TYR A 1 206 ? 8.517 9.732 -31.610 1.00 52.81 206 TYR A O 1
ATOM 1650 N N . GLY A 1 207 ? 9.789 10.094 -29.804 1.00 50.56 207 GLY A N 1
ATOM 1651 C CA . GLY A 1 207 ? 9.499 11.536 -29.700 1.00 50.56 207 GLY A CA 1
ATOM 1652 C C . GLY A 1 207 ? 8.269 11.900 -28.848 1.00 50.56 207 GLY A C 1
ATOM 1653 O O . GLY A 1 207 ? 7.820 11.120 -28.016 1.00 50.56 207 GLY A O 1
ATOM 1654 N N . ASN A 1 208 ? 7.733 13.115 -29.028 1.00 45.59 208 ASN A N 1
ATOM 1655 C CA . ASN A 1 208 ? 6.682 13.720 -28.180 1.00 45.59 208 ASN A CA 1
ATOM 1656 C C . ASN A 1 208 ? 5.309 13.009 -28.196 1.00 45.59 208 ASN A C 1
ATOM 1658 O O . ASN A 1 208 ? 4.390 13.453 -27.511 1.00 45.59 208 ASN A O 1
ATOM 1662 N N . GLU A 1 209 ? 5.149 11.925 -28.951 1.00 42.47 209 GLU A N 1
ATOM 1663 C CA . GLU A 1 209 ? 3.882 11.193 -29.076 1.00 42.47 209 GLU A CA 1
ATOM 1664 C C . GLU A 1 209 ? 3.537 10.367 -27.827 1.00 42.47 209 GLU A C 1
ATOM 1666 O O . GLU A 1 209 ? 2.366 10.119 -27.565 1.00 42.47 209 GLU A O 1
ATOM 1671 N N . ALA A 1 210 ? 4.524 10.009 -26.997 1.00 43.25 210 ALA A N 1
ATOM 1672 C CA . ALA A 1 210 ? 4.293 9.227 -25.777 1.00 43.25 210 ALA A CA 1
ATOM 1673 C C . ALA A 1 210 ? 3.782 10.053 -24.573 1.00 43.25 210 ALA A C 1
ATOM 1675 O O . ALA A 1 210 ? 3.541 9.485 -23.512 1.00 43.25 210 ALA A O 1
ATOM 1676 N N . ALA A 1 211 ? 3.633 11.379 -24.709 1.00 43.88 211 ALA A N 1
ATOM 1677 C CA . ALA A 1 211 ? 3.201 12.285 -23.636 1.00 43.88 211 ALA A CA 1
ATOM 1678 C C . ALA A 1 211 ? 1.707 12.679 -23.684 1.00 43.88 211 ALA A C 1
ATOM 1680 O O . ALA A 1 211 ? 1.309 13.572 -22.932 1.00 43.88 211 ALA A O 1
ATOM 1681 N N . SER A 1 212 ? 0.914 12.077 -24.581 1.00 38.09 212 SER A N 1
ATOM 1682 C CA . SER A 1 212 ? -0.531 12.342 -24.732 1.00 38.09 212 SER A CA 1
ATOM 1683 C C . SER A 1 212 ? -1.400 11.323 -24.010 1.00 38.09 212 SER A C 1
ATOM 1685 O O . SER A 1 212 ? -1.020 10.132 -24.002 1.00 38.09 212 SER A O 1
#

InterPro domains:
  IPR021522 Copper transporter MctB [PF11382] (1-121)

Sequence (212 aa):
MISIRLFLIFISSVLVAMGIGIILGGAGGQAWIDQQEQNLVEHLEARMEQITLEKEQLKQALHKKETVLQNLKGQNQSLIQEVVQGELTGRQVLLLGKAEADSLKRMIQWAGGTVVQRETLPASAEHFDAIVLLFHPNEQHSRWKAFIQDIQSTYSGPLILPESQKLRPVFEPLERRSYFFSGKAMKEPLKMVELIHFIQNAINHYGNEAAS

Foldseek 3Di:
DPPVVVVVVVVVVVVVVVVVCCCCVDPNVVVVVVVVVVVVVVVVVVVVVVVVVVVVVVVVVVVVVVVVVVVVVVVVVVVLLVLLACLAAPAEEEEADDPLVPQLCVSCVSNNYHYDYDPDQDLPNARHLEYEYLDDPDDCPPVVVVRVVVCVVRYQHAYEYEDDDDPDPVDDDFRDNYHYAHSCLSVDSVSSSVVSQLSSLSSVDRGPPSHD

Radius of gyration: 40.0 Å; chains: 1; bounding box: 76×42×115 Å

Secondary structure (DSSP, 8-state):
---HHHHHHHHHHHHHHHHHHHHHHSHHHHHHHHHHHHHHHHHHHHHHHHHHHHHHHHHHHHHHHHHHHHHHHHHHHHHHHHHHTTTTTT-EEEEESSSSHHHHHHHHHHTT-EEEEESS--TTGGG-SEEEE----SS-HHHHHHHHHHHHHH--S-EEEEE-S----S---TT--EEEEEGGGGGSHHHHHHHHHHHHHHHHS-SGGGG-

pLDDT: mean 77.22, std 13.94, range [38.09, 94.19]